Protein AF-A0A1Q6RID9-F1 (afdb_monomer)

Foldseek 3Di:
DLLVVLCVQQVDDCPPQDQQQAPCLVVQDPVCRVVVSVCCSLVLQVADDPSHNPNVDDQDPVNVVSSVLSSVCSSPVVHDDPDDDPPPQDLVSVLVVVLPVLPPFWADWEDAQQKIKTKGKHDPPDLAAAIWIKIWIQHNVSDTDIDTAPAWDADDHDDDDDPRRTHHFDWHDWYAPNNRQKIKTKGFFQAFDFDADPVRDTDDTDGGGFMKIWIAGPVPRDIDIDGDHDD

Sequence (231 aa):
MLARAYRLYSGEIHDDAEPLTYADKGEIADWAMTDVQLMTHLGIMNGVGEDKFAPKGSYSVEQCLVTLVRLYETTCKGKTPDQTNPFVMTEREQAIGKAWTAGLYYVASAEQGGTLAVAHGGAFAGSMGPQRAYILVLDKDLNAKEYRNIIKYEHNTFFGQDENAMGDAGIQKLWVSENGSKVYFQSTLENDVYPYNPDGTYGKLLFAKGVYTVTLDVATGKQTYTRADLT

Nearest PDB structures (foldseek):
  6cp9-assembly4_G  TM=3.296E-01  e=1.984E+00  Klebsiella pneumoniae 342
  5ezn-assembly2_B  TM=4.780E-01  e=8.206E+00  Plasmodium falciparum 3D7
  4zlt-assembly2_A  TM=1.950E-01  e=3.803E+00  Cricetid gammaherpesvirus 2
  1tu5-assembly1_B  TM=2.267E-01  e=4.541E+00  Bos taurus

Mean predicted aligned error: 11.39 Å

Structure (mmCIF, N/CA/C/O backbone):
data_AF-A0A1Q6RID9-F1
#
_entry.id   AF-A0A1Q6RID9-F1
#
loop_
_atom_site.group_PDB
_atom_site.id
_atom_site.type_symbol
_atom_site.label_atom_id
_atom_site.label_alt_id
_atom_site.label_comp_id
_atom_site.label_asym_id
_atom_site.label_entity_id
_atom_site.label_seq_id
_atom_site.pdbx_PDB_ins_code
_atom_site.Cartn_x
_atom_site.Cartn_y
_atom_site.Cartn_z
_atom_site.occupancy
_atom_site.B_iso_or_equiv
_atom_site.auth_seq_id
_atom_site.auth_comp_id
_atom_site.auth_asym_id
_atom_site.auth_atom_id
_atom_site.pdbx_PDB_model_num
ATOM 1 N N . MET A 1 1 ? -23.653 3.026 22.986 1.00 82.31 1 MET A N 1
ATOM 2 C CA . MET A 1 1 ? -24.108 1.969 22.046 1.00 82.31 1 MET A CA 1
ATOM 3 C C . MET A 1 1 ? -23.151 0.783 22.007 1.00 82.31 1 MET A C 1
ATOM 5 O O . MET A 1 1 ? -23.636 -0.324 22.198 1.00 82.31 1 MET A O 1
ATOM 9 N N . LEU A 1 2 ? -21.832 0.985 21.851 1.00 91.62 2 LEU A N 1
ATOM 10 C CA . LEU A 1 2 ? -20.852 -0.116 21.840 1.00 91.62 2 LEU A CA 1
ATOM 11 C C . LEU A 1 2 ? -20.953 -1.045 23.059 1.00 91.62 2 LEU A C 1
ATOM 13 O O . LEU A 1 2 ? -21.070 -2.249 22.885 1.00 91.62 2 LEU A O 1
ATOM 17 N N . ALA A 1 3 ? -21.012 -0.501 24.277 1.00 92.50 3 ALA A N 1
ATOM 18 C CA . ALA A 1 3 ? -21.114 -1.313 25.493 1.00 92.50 3 ALA A CA 1
ATOM 19 C C . ALA A 1 3 ? -22.377 -2.188 25.549 1.00 92.50 3 ALA A C 1
ATOM 21 O O . ALA A 1 3 ? -22.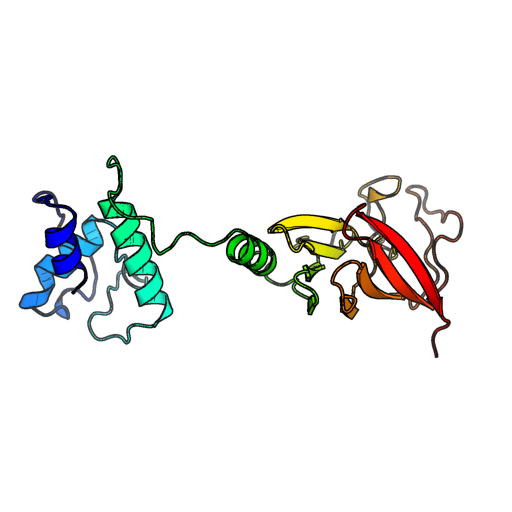344 -3.305 26.056 1.00 92.50 3 ALA A O 1
ATOM 22 N N . ARG A 1 4 ? -23.498 -1.713 24.993 1.00 91.19 4 ARG A N 1
ATOM 23 C CA . ARG A 1 4 ? -24.718 -2.526 24.875 1.00 91.19 4 ARG A CA 1
ATOM 24 C C . ARG A 1 4 ? -24.528 -3.658 23.869 1.00 91.19 4 ARG A C 1
ATOM 26 O O . ARG A 1 4 ? -24.900 -4.782 24.174 1.00 91.19 4 ARG A O 1
ATOM 33 N N . ALA A 1 5 ? -23.925 -3.371 22.715 1.00 91.00 5 ALA A N 1
ATOM 34 C CA . ALA A 1 5 ? -23.603 -4.393 21.722 1.00 91.00 5 ALA A CA 1
ATOM 35 C C . ALA A 1 5 ? -22.645 -5.446 22.300 1.00 91.00 5 ALA A C 1
ATOM 37 O O . ALA A 1 5 ? -22.930 -6.631 22.192 1.00 91.00 5 ALA A O 1
ATOM 38 N N . TYR A 1 6 ? -21.584 -5.024 22.997 1.00 91.62 6 TYR A N 1
ATOM 39 C CA . TYR A 1 6 ? -20.660 -5.935 23.673 1.00 91.62 6 TYR A CA 1
ATOM 40 C C . TYR A 1 6 ? -21.401 -6.902 24.597 1.00 91.62 6 TYR A C 1
ATOM 42 O O . TYR A 1 6 ? -21.290 -8.106 24.420 1.00 91.62 6 TYR A O 1
ATOM 50 N N . ARG A 1 7 ? -22.215 -6.384 25.526 1.00 90.31 7 ARG A N 1
ATOM 51 C CA . ARG A 1 7 ? -22.953 -7.217 26.490 1.00 90.31 7 ARG A CA 1
ATOM 52 C C . ARG A 1 7 ? -23.917 -8.197 25.817 1.00 90.31 7 ARG A C 1
ATOM 54 O O . ARG A 1 7 ? -24.079 -9.308 26.306 1.00 90.31 7 ARG A O 1
ATOM 61 N N . LEU A 1 8 ? -24.547 -7.796 24.711 1.00 87.88 8 LEU A N 1
ATOM 62 C CA . LEU A 1 8 ? -25.454 -8.663 23.953 1.00 87.88 8 LEU A CA 1
ATOM 63 C C . LEU A 1 8 ? -24.716 -9.789 23.219 1.00 87.88 8 LEU A C 1
ATOM 65 O O . LEU A 1 8 ? -25.234 -10.899 23.162 1.00 87.88 8 LEU A O 1
ATOM 69 N N . TYR A 1 9 ? -23.535 -9.510 22.662 1.00 83.69 9 TYR A N 1
ATOM 70 C CA . TYR A 1 9 ? -22.792 -10.470 21.842 1.00 83.69 9 TYR A CA 1
ATOM 71 C C . TYR A 1 9 ? -21.799 -11.330 22.634 1.00 83.69 9 TYR A C 1
ATOM 73 O O . TYR A 1 9 ? -21.633 -12.504 22.321 1.00 83.69 9 TYR A O 1
ATOM 81 N N . SER A 1 10 ? -21.118 -10.781 23.644 1.00 85.12 10 SER A N 1
ATOM 82 C CA . SER A 1 10 ? -20.089 -11.520 24.386 1.00 85.12 10 SER A CA 1
ATOM 83 C C . SER A 1 10 ? -20.681 -12.487 25.409 1.00 85.12 10 SER A C 1
ATOM 85 O O . SER A 1 10 ? -20.105 -13.557 25.621 1.00 85.12 10 SER A O 1
ATOM 87 N N . GLY A 1 11 ? -21.791 -12.097 26.051 1.00 78.50 11 GLY A N 1
ATOM 88 C CA . GLY A 1 11 ? -22.349 -12.772 27.226 1.00 78.50 11 GLY A CA 1
ATOM 89 C C . GLY A 1 11 ? -21.456 -12.707 28.474 1.00 78.50 11 GLY A C 1
ATOM 90 O O . GLY A 1 11 ? -21.747 -13.376 29.461 1.00 78.50 11 GLY A O 1
ATOM 91 N N . GLU A 1 12 ? -20.368 -11.933 28.434 1.00 85.56 12 GLU A N 1
ATOM 92 C CA . GLU A 1 12 ? -19.377 -11.837 29.508 1.00 85.56 12 GLU A CA 1
ATOM 93 C C . GLU A 1 12 ? -19.689 -10.686 30.464 1.00 85.56 12 GLU A C 1
ATOM 95 O O . GLU A 1 12 ? -20.071 -9.587 30.049 1.00 85.56 12 GLU A O 1
ATOM 100 N N . ILE A 1 13 ? -19.478 -10.946 31.752 1.00 84.56 13 ILE A N 1
ATOM 101 C CA . ILE A 1 13 ? -19.595 -9.967 32.831 1.00 84.56 13 ILE A CA 1
ATOM 102 C C . ILE A 1 13 ? -18.177 -9.582 33.259 1.00 84.56 13 ILE A C 1
ATOM 104 O O . ILE A 1 13 ? -17.354 -10.460 33.505 1.00 84.56 13 ILE A O 1
ATOM 108 N N . HIS A 1 14 ? -17.912 -8.277 33.323 1.00 86.69 14 HIS A N 1
ATOM 109 C CA . HIS A 1 14 ? -16.622 -7.690 33.699 1.00 86.69 14 HIS A CA 1
ATOM 110 C C . HIS A 1 14 ? -16.814 -6.874 34.975 1.00 86.69 14 HIS A C 1
ATOM 112 O O . HIS A 1 14 ? -17.217 -5.710 34.915 1.00 86.69 14 HIS A O 1
ATOM 118 N N . ASP A 1 15 ? -16.571 -7.512 36.117 1.00 86.69 15 ASP A N 1
ATOM 119 C CA . ASP A 1 15 ? -16.649 -6.891 37.449 1.00 86.69 15 ASP A CA 1
ATOM 120 C C . ASP A 1 15 ? -15.273 -6.384 37.934 1.00 86.69 15 ASP A C 1
ATOM 122 O O . ASP A 1 15 ? -15.147 -5.821 39.019 1.00 86.69 15 ASP A O 1
ATOM 126 N N . ASP A 1 16 ? -14.239 -6.569 37.115 1.00 91.50 16 ASP A N 1
ATOM 127 C CA . ASP A 1 16 ? -12.835 -6.205 37.322 1.00 91.50 16 ASP A CA 1
ATOM 128 C C . ASP A 1 16 ? -12.442 -4.887 36.626 1.00 91.50 16 ASP A C 1
ATOM 130 O O . ASP A 1 16 ? -11.263 -4.547 36.510 1.00 91.50 16 ASP A O 1
ATOM 134 N N . ALA A 1 17 ? -13.426 -4.113 36.162 1.00 89.00 17 ALA A N 1
ATOM 135 C CA . ALA A 1 17 ? -13.179 -2.834 35.516 1.00 89.00 17 ALA A CA 1
ATOM 136 C C . ALA A 1 17 ? -12.672 -1.777 36.516 1.00 89.00 17 ALA A C 1
ATOM 138 O O . ALA A 1 17 ? -13.420 -1.270 37.355 1.00 89.00 17 ALA A O 1
ATOM 139 N N . GLU A 1 18 ? -11.402 -1.392 36.383 1.00 90.62 18 GLU A N 1
ATOM 140 C CA . GLU A 1 18 ? -10.775 -0.338 37.189 1.00 90.62 18 GLU A CA 1
ATOM 141 C C . GLU A 1 18 ? -11.446 1.039 36.997 1.00 90.62 18 GLU A C 1
ATOM 143 O O . GLU A 1 18 ? -12.004 1.322 35.927 1.00 90.62 18 GLU A O 1
ATOM 148 N N . PRO A 1 19 ? -11.416 1.935 38.003 1.00 91.75 19 PRO A N 1
ATOM 149 C CA . PRO A 1 19 ? -11.947 3.289 37.873 1.00 91.75 19 PRO A CA 1
ATOM 150 C C . PRO A 1 19 ? -11.262 4.102 36.767 1.00 91.75 19 PRO A C 1
ATOM 152 O O . PRO A 1 19 ? -10.047 4.042 36.584 1.00 91.75 19 PRO A O 1
ATOM 155 N N . LEU A 1 20 ? -12.032 4.954 36.083 1.00 93.94 20 LEU A N 1
ATOM 156 C CA . LEU A 1 20 ? -11.494 5.840 35.048 1.00 93.94 20 LEU A CA 1
ATOM 157 C C . LEU A 1 20 ? -10.472 6.841 35.618 1.00 93.94 20 LEU A C 1
ATOM 159 O O . LEU A 1 20 ? -10.743 7.575 36.582 1.00 93.94 20 LEU A O 1
ATOM 163 N N . THR A 1 21 ? -9.319 6.917 34.955 1.00 94.81 21 THR A N 1
ATOM 164 C CA . THR A 1 21 ? -8.196 7.806 35.294 1.00 94.81 21 THR A CA 1
ATOM 165 C C . THR A 1 21 ? -8.139 9.076 34.443 1.00 94.81 21 THR A C 1
ATOM 167 O O . THR A 1 21 ? -7.285 9.921 34.688 1.00 94.81 21 THR A O 1
ATOM 170 N N . TYR A 1 22 ? -9.063 9.252 33.490 1.00 96.56 22 TYR A N 1
ATOM 171 C CA . TYR A 1 22 ? -9.099 10.430 32.624 1.00 96.56 22 TYR A CA 1
ATOM 172 C C . TYR A 1 22 ? -9.303 11.736 33.408 1.00 96.56 22 TYR A C 1
ATOM 174 O O . TYR A 1 22 ? -10.154 11.816 34.302 1.00 96.56 22 TYR A O 1
ATOM 182 N N . ALA A 1 23 ? -8.561 12.778 33.034 1.00 96.75 23 ALA A N 1
ATOM 183 C CA . ALA A 1 23 ? -8.625 14.113 33.624 1.00 96.75 23 ALA A CA 1
ATOM 184 C C . ALA A 1 23 ? -9.998 14.778 33.422 1.00 96.75 23 ALA A C 1
ATOM 186 O O . ALA A 1 23 ? -10.467 15.515 34.287 1.00 96.75 23 ALA A O 1
ATOM 187 N N . ASP A 1 24 ? -10.672 14.477 32.311 1.00 96.94 24 ASP A N 1
ATOM 188 C CA . ASP A 1 24 ? -11.990 15.000 31.937 1.00 96.94 24 ASP A CA 1
ATOM 189 C C . ASP A 1 24 ? -13.148 14.042 32.272 1.00 96.94 24 ASP A C 1
ATOM 191 O O . ASP A 1 24 ? -14.273 14.232 31.808 1.00 96.94 24 ASP A O 1
ATOM 195 N N . LYS A 1 25 ? -12.925 13.030 33.125 1.00 95.31 25 LYS A N 1
ATOM 196 C CA . LYS A 1 25 ? -13.972 12.062 33.504 1.00 95.31 25 LYS A CA 1
ATOM 197 C C . LYS A 1 25 ? -15.222 12.702 34.113 1.00 95.31 25 LYS A C 1
ATOM 199 O O . LYS A 1 25 ? -16.307 12.151 33.982 1.00 95.31 25 LYS A O 1
ATOM 204 N N . GLY A 1 26 ? -15.078 13.863 34.759 1.00 96.31 26 GLY A N 1
ATOM 205 C CA . GLY A 1 26 ? -16.201 14.627 35.315 1.00 96.31 26 GLY A CA 1
ATOM 206 C C . GLY A 1 26 ? -17.148 15.192 34.251 1.00 96.31 26 GLY A C 1
ATOM 207 O O . GLY A 1 26 ? -18.244 15.633 34.579 1.00 96.31 26 GLY A O 1
ATOM 208 N N . GLU A 1 27 ? -16.748 15.175 32.979 1.00 97.25 27 GLU A N 1
ATOM 209 C CA . GLU A 1 27 ? -17.599 15.560 31.856 1.00 97.25 27 GLU A CA 1
ATOM 210 C C . GLU A 1 27 ? -18.407 14.395 31.270 1.00 97.25 27 GLU A C 1
ATOM 212 O O . GLU A 1 27 ? -19.283 14.621 30.430 1.00 97.25 27 GLU A O 1
ATOM 217 N N . ILE A 1 28 ? -18.122 13.158 31.690 1.00 96.75 28 ILE A N 1
ATOM 218 C CA . ILE A 1 28 ? -18.878 11.971 31.292 1.00 96.75 28 ILE A CA 1
ATOM 219 C C . ILE A 1 28 ? -20.213 11.998 32.036 1.00 96.75 28 ILE A C 1
ATOM 221 O O . ILE A 1 28 ? -20.251 12.090 33.259 1.00 96.75 28 ILE A O 1
ATOM 225 N N . ALA A 1 29 ? -21.318 11.902 31.300 1.00 96.19 29 ALA A N 1
ATOM 226 C CA . ALA A 1 29 ? -22.639 11.851 31.912 1.00 96.19 29 ALA A CA 1
ATOM 227 C C . ALA A 1 29 ? -22.811 10.585 32.770 1.00 96.19 29 ALA A C 1
ATOM 229 O O . ALA A 1 29 ? -22.368 9.507 32.371 1.00 96.19 29 ALA A O 1
ATOM 230 N N . ASP A 1 30 ? -23.529 10.691 33.892 1.00 95.75 30 ASP A N 1
ATOM 231 C CA . ASP A 1 30 ? -23.715 9.589 34.853 1.00 95.75 30 ASP A CA 1
ATOM 232 C C . ASP A 1 30 ? -24.210 8.291 34.195 1.00 95.75 30 ASP A C 1
ATOM 234 O O . ASP A 1 30 ? -23.717 7.204 34.485 1.00 95.75 30 ASP A O 1
ATOM 238 N N . TRP A 1 31 ? -25.138 8.403 33.236 1.00 95.06 31 TRP A N 1
ATOM 239 C CA . TRP A 1 31 ? -25.690 7.258 32.502 1.00 95.06 31 TRP A CA 1
ATOM 240 C C . TRP A 1 31 ? -24.671 6.552 31.594 1.00 95.06 31 TRP A C 1
ATOM 242 O O . TRP A 1 31 ? -24.893 5.405 31.206 1.00 95.06 31 TRP A O 1
ATOM 252 N N . ALA A 1 32 ? -23.585 7.231 31.218 1.00 94.88 32 ALA A N 1
ATOM 253 C CA . ALA A 1 32 ? -22.541 6.719 30.338 1.00 94.88 32 ALA A CA 1
ATOM 254 C C . ALA A 1 32 ? -21.318 6.205 31.108 1.00 94.88 32 ALA A C 1
ATOM 256 O O . ALA A 1 32 ? -20.522 5.474 30.528 1.00 94.88 32 ALA A O 1
ATOM 257 N N . MET A 1 33 ? -21.161 6.558 32.388 1.00 94.25 33 MET A N 1
ATOM 258 C CA . MET A 1 33 ? -19.949 6.295 33.173 1.00 94.25 33 MET A CA 1
ATOM 259 C C . MET A 1 33 ? -19.536 4.817 33.145 1.00 94.25 33 MET A C 1
ATOM 261 O O . MET A 1 33 ? -18.419 4.493 32.749 1.00 94.25 33 MET A O 1
ATOM 265 N N . THR A 1 34 ? -20.459 3.912 33.479 1.00 93.69 34 THR A N 1
ATOM 266 C CA . THR A 1 34 ? -20.207 2.461 33.477 1.00 93.69 34 THR A CA 1
ATOM 267 C C . THR A 1 34 ? -19.920 1.920 32.075 1.00 93.69 34 THR A C 1
ATOM 269 O O . THR A 1 34 ? -19.117 1.005 31.908 1.00 93.69 34 THR A O 1
ATOM 272 N N . ASP A 1 35 ? -20.560 2.480 31.047 1.00 95.19 35 ASP A N 1
ATOM 273 C CA . ASP A 1 35 ? -20.323 2.082 29.658 1.00 95.19 35 ASP A CA 1
ATOM 274 C C . ASP A 1 35 ? -18.931 2.520 29.187 1.00 95.19 35 ASP A C 1
ATOM 276 O O . ASP A 1 35 ? -18.237 1.732 28.547 1.00 95.19 35 ASP A O 1
ATOM 280 N N . VAL A 1 36 ? -18.502 3.740 29.524 1.00 95.44 36 VAL A N 1
ATOM 281 C CA . VAL A 1 36 ? -17.154 4.238 29.213 1.00 95.44 36 VAL A CA 1
ATOM 282 C C . VAL A 1 36 ? -16.105 3.418 29.955 1.00 95.44 36 VAL A C 1
ATOM 284 O O . VAL A 1 36 ? -15.155 2.954 29.333 1.00 95.44 36 VAL A O 1
ATOM 287 N N . GLN A 1 37 ? -16.319 3.159 31.245 1.00 95.38 37 GLN A N 1
ATOM 288 C CA . GLN A 1 37 ? -15.430 2.335 32.058 1.00 95.38 37 GLN A CA 1
ATOM 289 C C . GLN A 1 37 ? -15.222 0.943 31.451 1.00 95.38 37 GLN A C 1
ATOM 291 O O . GLN A 1 37 ? -14.083 0.517 31.275 1.00 95.38 37 GLN A O 1
ATOM 296 N N . LEU A 1 38 ? -16.306 0.275 31.045 1.00 95.31 38 LEU A N 1
ATOM 297 C CA . LEU A 1 38 ? -16.227 -1.027 30.387 1.00 95.31 38 LEU A CA 1
ATOM 298 C C . LEU A 1 38 ? -15.461 -0.954 29.055 1.00 95.31 38 LEU A C 1
ATOM 300 O O . LEU A 1 38 ? -14.597 -1.785 28.795 1.00 95.31 38 LEU A O 1
ATOM 304 N N . MET A 1 39 ? -15.757 0.031 28.198 1.00 95.94 39 MET A N 1
ATOM 305 C CA . MET A 1 39 ? -15.080 0.159 26.896 1.00 95.94 39 MET A CA 1
ATOM 306 C C . MET A 1 39 ? -13.592 0.491 27.025 1.00 95.94 39 MET A C 1
ATOM 308 O O . MET A 1 39 ? -12.811 0.063 26.172 1.00 95.94 39 MET A O 1
ATOM 312 N N . THR A 1 40 ? -13.198 1.215 28.073 1.00 95.25 40 THR A N 1
ATOM 313 C CA . THR A 1 40 ? -11.794 1.486 28.400 1.00 95.25 40 THR A CA 1
ATOM 314 C C . THR A 1 40 ? -11.102 0.255 28.971 1.00 95.25 40 THR A C 1
ATOM 316 O O . THR A 1 40 ? -10.022 -0.091 28.501 1.00 95.25 40 THR A O 1
ATOM 319 N N . HIS A 1 41 ? -11.734 -0.455 29.909 1.00 94.12 41 HIS A N 1
ATOM 320 C CA . HIS A 1 41 ? -11.199 -1.696 30.475 1.00 94.12 41 HIS A CA 1
ATOM 321 C C . HIS A 1 41 ? -10.926 -2.753 29.390 1.00 94.12 41 HIS A C 1
ATOM 323 O O . HIS A 1 41 ? -9.861 -3.363 29.360 1.00 94.12 41 HIS A O 1
ATOM 329 N N . LEU A 1 42 ? -11.844 -2.897 28.429 1.00 93.56 42 LEU A N 1
ATOM 330 C CA . LEU A 1 42 ? -11.702 -3.818 27.296 1.00 93.56 42 LEU A CA 1
ATOM 331 C C . LEU A 1 42 ? -10.708 -3.344 26.216 1.00 93.56 42 LEU A C 1
ATOM 333 O O . LEU A 1 42 ? -10.503 -4.048 25.227 1.00 93.56 42 LEU A O 1
ATOM 337 N N . GLY A 1 43 ? -10.140 -2.140 26.342 1.00 93.75 43 GLY A N 1
ATOM 338 C CA . GLY A 1 43 ? -9.233 -1.549 25.351 1.00 93.75 43 GLY A CA 1
ATOM 339 C C . GLY A 1 43 ? -9.897 -1.145 24.026 1.00 93.75 43 GLY A C 1
ATOM 340 O O . GLY A 1 43 ? -9.210 -0.837 23.047 1.00 93.75 43 GLY A O 1
ATOM 341 N N . ILE A 1 44 ? -11.234 -1.146 23.966 1.00 95.31 44 ILE A N 1
ATOM 342 C CA . ILE A 1 44 ? -12.006 -0.790 22.767 1.00 95.31 44 ILE A CA 1
ATOM 343 C C . ILE A 1 44 ? -11.915 0.725 22.534 1.00 95.31 44 ILE A C 1
ATOM 345 O O . ILE A 1 44 ? -11.639 1.163 21.413 1.00 95.31 44 ILE A O 1
ATOM 349 N N . MET A 1 45 ? -12.072 1.527 23.596 1.00 95.06 45 MET A N 1
ATOM 350 C CA . MET A 1 45 ? -11.941 2.989 23.574 1.00 95.06 45 MET A CA 1
ATOM 351 C C . MET A 1 45 ? -10.857 3.461 24.551 1.00 95.06 45 MET A C 1
ATOM 353 O O . MET A 1 45 ? -11.040 3.389 25.761 1.00 95.06 45 MET A O 1
ATOM 357 N N . ASN A 1 46 ? -9.761 4.016 24.023 1.00 90.38 46 ASN A N 1
ATOM 358 C CA . ASN A 1 46 ? -8.568 4.377 24.809 1.00 90.38 46 ASN A CA 1
ATOM 359 C C . ASN A 1 46 ? -8.401 5.893 25.036 1.00 90.38 46 ASN A C 1
ATOM 361 O O . ASN A 1 46 ? -7.328 6.342 25.428 1.00 90.38 46 ASN A O 1
ATOM 365 N N . GLY A 1 47 ? -9.450 6.685 24.805 1.00 90.50 47 GLY A N 1
ATOM 366 C CA . GLY A 1 47 ? -9.387 8.148 24.859 1.00 90.50 47 GLY A CA 1
ATOM 367 C C . GLY A 1 47 ? -8.683 8.770 23.649 1.00 90.50 47 GLY A C 1
ATOM 368 O O . GLY A 1 47 ? -8.427 8.098 22.647 1.00 90.50 47 GLY A O 1
ATOM 369 N N . VAL A 1 48 ? -8.406 10.072 23.735 1.00 91.69 48 VAL A N 1
ATOM 370 C CA . VAL A 1 48 ? -7.850 10.891 22.638 1.00 91.69 48 VAL A CA 1
ATOM 371 C C . VAL A 1 48 ? -6.407 11.356 22.885 1.00 91.69 48 VAL A C 1
ATOM 373 O O . VAL A 1 48 ? -5.862 12.106 22.080 1.00 91.69 48 VAL A O 1
ATOM 376 N N . GLY A 1 49 ? -5.778 10.897 23.971 1.00 91.19 49 GLY A N 1
ATOM 377 C CA . GLY A 1 49 ? -4.452 11.341 24.419 1.00 91.19 49 GLY A CA 1
ATOM 378 C C . GLY A 1 49 ? -4.522 12.403 25.521 1.00 91.19 49 GLY A C 1
ATOM 379 O O . GLY A 1 49 ? -5.608 12.835 25.900 1.00 91.19 49 GLY A O 1
ATOM 380 N N . GLU A 1 50 ? -3.359 12.792 26.059 1.00 91.69 50 GLU A N 1
ATOM 381 C CA . GLU A 1 50 ? -3.230 13.776 27.158 1.00 91.69 50 GLU A CA 1
ATOM 382 C C . GLU A 1 50 ? -4.137 13.485 28.368 1.00 91.69 50 GLU A C 1
ATOM 384 O O . GLU A 1 50 ? -4.735 14.394 28.944 1.00 91.69 50 GLU A O 1
ATOM 389 N N . ASP A 1 51 ? -4.291 12.205 28.712 1.00 94.00 51 ASP A N 1
ATOM 390 C CA . ASP A 1 51 ? -5.177 11.727 29.777 1.00 94.00 51 ASP A CA 1
ATOM 391 C C . ASP A 1 51 ? -6.653 12.141 29.611 1.00 94.00 51 ASP A C 1
ATOM 393 O O . ASP A 1 51 ? -7.386 12.234 30.594 1.00 94.00 51 ASP A O 1
ATOM 397 N N . LYS A 1 52 ? -7.132 12.365 28.379 1.00 95.94 52 LYS A N 1
ATOM 398 C CA . LYS A 1 52 ? -8.525 12.756 28.090 1.00 95.94 52 LYS A CA 1
ATOM 399 C C . LYS A 1 52 ? -9.312 11.672 27.365 1.00 95.94 52 LYS A C 1
ATOM 401 O O . LYS A 1 52 ? -8.811 11.011 26.450 1.00 95.94 52 LYS A O 1
ATOM 406 N N . PHE A 1 53 ? -10.591 11.564 27.712 1.00 96.00 53 PHE A N 1
ATOM 407 C CA . PHE A 1 53 ? -11.577 10.776 26.977 1.00 96.00 53 PHE A CA 1
ATOM 408 C C . PHE A 1 53 ? -12.301 11.590 25.891 1.00 96.00 53 PHE A C 1
ATOM 410 O O . PHE A 1 53 ? -12.657 11.042 24.853 1.00 96.00 53 PHE A O 1
ATOM 417 N N . ALA A 1 54 ? -12.485 12.893 26.114 1.00 95.88 54 ALA A N 1
ATOM 418 C CA . ALA A 1 54 ? -13.246 13.842 25.303 1.00 95.88 54 ALA A CA 1
ATOM 419 C C . ALA A 1 54 ? -14.732 13.460 25.094 1.00 95.88 54 ALA A C 1
ATOM 421 O O . ALA A 1 54 ? -15.189 13.356 23.954 1.00 95.88 54 ALA A O 1
ATOM 422 N N . PRO A 1 55 ? -15.542 13.309 26.164 1.00 95.12 55 PRO A N 1
ATOM 423 C CA . PRO A 1 55 ? -16.922 12.809 26.068 1.00 95.12 55 PRO A CA 1
ATOM 424 C C . PRO A 1 55 ? -17.877 13.699 25.259 1.00 95.12 55 PRO A C 1
ATOM 426 O O . PRO A 1 55 ? -18.885 13.213 24.750 1.00 95.12 55 PRO A O 1
ATOM 429 N N . LYS A 1 56 ? -17.580 14.999 25.149 1.00 95.19 56 LYS A N 1
ATOM 430 C CA . LYS A 1 56 ? -18.353 15.978 24.361 1.00 95.19 56 LYS A CA 1
ATOM 431 C C . LYS A 1 56 ? -17.713 16.295 23.006 1.00 95.19 56 LYS A C 1
ATOM 433 O O . LYS A 1 56 ? -18.201 17.169 22.293 1.00 95.19 56 LYS A O 1
ATOM 438 N N . GLY A 1 57 ? -16.599 15.639 22.683 1.00 92.81 57 GLY A N 1
ATOM 439 C CA . GLY A 1 57 ? -15.916 15.797 21.408 1.00 92.81 57 GLY A CA 1
ATOM 440 C C . GLY A 1 57 ? -16.735 15.233 20.250 1.00 92.81 57 GLY A C 1
ATOM 441 O O . GLY A 1 57 ? -17.656 14.434 20.436 1.00 92.81 57 GLY A O 1
ATOM 442 N N . SER A 1 58 ? -16.390 15.645 19.032 1.00 93.50 58 SER A N 1
ATOM 443 C CA . SER A 1 58 ? -16.882 14.962 17.842 1.00 93.50 58 SER A CA 1
ATOM 444 C C . SER A 1 58 ? -16.278 13.564 17.758 1.00 93.50 58 SER A C 1
ATOM 446 O O . SER A 1 58 ? -15.156 13.317 18.198 1.00 93.50 58 SER A O 1
ATOM 448 N N . TYR A 1 59 ? -17.039 12.651 17.166 1.00 92.00 59 TYR A N 1
ATOM 449 C CA . TYR A 1 59 ? -16.611 11.283 16.950 1.00 92.00 59 TYR A CA 1
ATOM 450 C C . TYR A 1 59 ? -16.531 11.026 15.451 1.00 92.00 59 TYR A C 1
ATOM 452 O O . TYR A 1 59 ? -17.544 11.121 14.753 1.00 92.00 59 TYR A O 1
ATOM 460 N N . SER A 1 60 ? -15.321 10.793 14.942 1.00 93.88 60 SER A N 1
ATOM 461 C CA . SER A 1 60 ? -15.106 10.675 13.498 1.00 93.88 60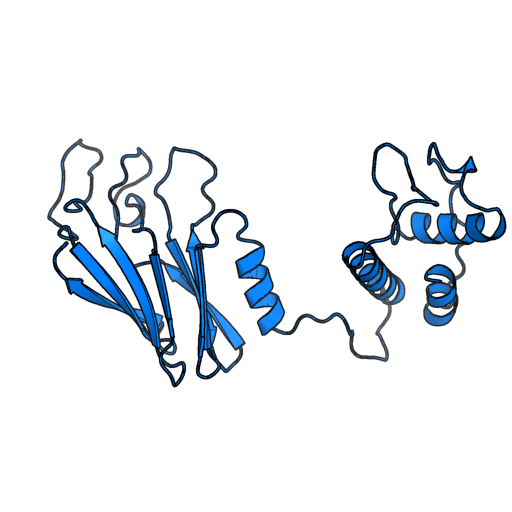 SER A CA 1
ATOM 462 C C . SER A 1 60 ? -15.573 9.318 12.960 1.00 93.88 60 SER A C 1
ATOM 464 O O . SER A 1 60 ? -15.759 8.353 13.708 1.00 93.88 60 SER A O 1
ATOM 466 N N . VAL A 1 61 ? -15.751 9.227 11.639 1.00 92.69 61 VAL A N 1
ATOM 467 C CA . VAL A 1 61 ? -16.104 7.962 10.974 1.00 92.69 61 VAL A CA 1
ATOM 468 C C . VAL A 1 61 ? -14.992 6.929 11.169 1.00 92.69 61 VAL A C 1
ATOM 470 O O . VAL A 1 61 ? -15.272 5.772 11.469 1.00 92.69 61 VAL A O 1
ATOM 473 N N . GLU A 1 62 ? -13.732 7.347 11.082 1.00 90.88 62 GLU A N 1
ATOM 474 C CA . GLU A 1 62 ? -12.558 6.497 11.290 1.00 90.88 62 GLU A CA 1
ATOM 475 C C . GLU A 1 62 ? -12.506 5.967 12.723 1.00 90.88 62 GLU A C 1
ATOM 477 O O . GLU A 1 62 ? -12.287 4.775 12.933 1.00 90.88 62 GLU A O 1
ATOM 482 N N . GLN A 1 63 ? -12.768 6.822 13.719 1.00 91.00 63 GLN A N 1
ATOM 483 C CA . GLN A 1 63 ? -12.852 6.387 15.113 1.00 91.00 63 GLN A CA 1
ATOM 484 C C . GLN A 1 63 ? -13.974 5.359 15.309 1.00 91.00 63 GLN A C 1
ATOM 486 O O . GLN A 1 63 ? -13.766 4.346 15.981 1.00 91.00 63 GLN A O 1
ATOM 491 N N . CYS A 1 64 ? -15.135 5.576 14.685 1.00 91.69 64 CYS A N 1
ATOM 492 C CA . CYS A 1 64 ? -16.247 4.629 14.707 1.00 91.69 64 CYS A CA 1
ATOM 493 C C . CYS A 1 64 ? -15.857 3.267 14.123 1.00 91.69 64 CYS A C 1
ATOM 495 O O . CYS A 1 64 ? -16.049 2.243 14.776 1.00 91.69 64 CYS A O 1
ATOM 497 N N . LEU A 1 65 ? -15.237 3.247 12.942 1.00 90.81 65 LEU A N 1
ATOM 498 C CA . LEU A 1 65 ? -14.786 2.010 12.303 1.00 90.81 65 LEU A CA 1
ATOM 499 C C . LEU A 1 65 ? -13.760 1.268 13.168 1.00 90.81 65 LEU A C 1
ATOM 501 O O . LEU A 1 65 ? -13.912 0.073 13.413 1.00 90.81 65 LEU A O 1
ATOM 505 N N . VAL A 1 66 ? -12.759 1.977 13.696 1.00 91.19 66 VAL A N 1
ATOM 506 C CA . VAL A 1 66 ? -11.712 1.379 14.537 1.00 91.19 66 VAL A CA 1
ATOM 507 C C . VAL A 1 66 ? -12.293 0.745 15.801 1.00 91.19 66 VAL A C 1
ATOM 509 O O . VAL A 1 66 ? -11.889 -0.354 16.180 1.00 91.19 66 VAL A O 1
ATOM 512 N N . THR A 1 67 ? -13.242 1.402 16.468 1.00 94.25 67 THR A N 1
ATOM 513 C CA . THR A 1 67 ? -13.834 0.834 17.688 1.00 94.25 67 THR A CA 1
ATOM 514 C C . THR A 1 67 ? -14.780 -0.328 17.406 1.00 94.25 67 THR A C 1
ATOM 516 O O . THR A 1 67 ? -14.848 -1.239 18.226 1.00 94.25 67 THR A O 1
ATOM 519 N N . LEU A 1 68 ? -15.456 -0.359 16.252 1.00 92.88 68 LEU A N 1
ATOM 520 C CA . LEU A 1 68 ? -16.255 -1.513 15.826 1.00 92.88 68 LEU A CA 1
ATOM 521 C C . LEU A 1 68 ? -15.384 -2.740 15.521 1.00 92.88 68 LEU A C 1
ATOM 523 O O . LEU A 1 68 ? -15.735 -3.842 15.943 1.00 92.88 68 LEU A O 1
ATOM 527 N N . VAL A 1 69 ? -14.236 -2.550 14.862 1.00 91.44 69 VAL A N 1
ATOM 528 C CA . VAL A 1 69 ? -13.257 -3.626 14.622 1.00 91.44 69 VAL A CA 1
ATOM 529 C C . VAL A 1 69 ? -12.757 -4.191 15.951 1.00 91.44 69 VAL A C 1
ATOM 531 O O . VAL A 1 69 ? -12.866 -5.392 16.187 1.00 91.44 69 VAL A O 1
ATOM 534 N N . ARG A 1 70 ? -12.300 -3.323 16.866 1.00 93.38 70 ARG A N 1
ATOM 535 C CA . ARG A 1 70 ? -11.836 -3.744 18.200 1.00 93.38 70 ARG A CA 1
ATOM 536 C C . ARG A 1 70 ? -12.927 -4.451 18.992 1.00 93.38 70 ARG A C 1
ATOM 538 O O . ARG A 1 70 ? -12.657 -5.456 19.635 1.00 93.38 70 ARG A O 1
ATOM 545 N N . LEU A 1 71 ? -14.160 -3.943 18.945 1.00 93.12 71 LEU A N 1
ATOM 546 C CA . LEU A 1 71 ? -15.304 -4.579 19.591 1.00 93.12 71 LEU A CA 1
ATOM 547 C C . LEU A 1 71 ? -15.476 -6.018 19.088 1.00 93.12 71 LEU A C 1
ATOM 549 O O . LEU A 1 71 ? -15.561 -6.933 19.904 1.00 93.12 71 LEU A O 1
ATOM 553 N N . TYR A 1 72 ? -15.481 -6.219 17.769 1.00 90.56 72 TYR A N 1
ATOM 554 C CA . TYR A 1 72 ? -15.596 -7.545 17.165 1.00 90.56 72 TYR A CA 1
ATOM 555 C C . TYR A 1 72 ? -14.443 -8.468 17.584 1.00 90.56 72 TYR A C 1
ATOM 557 O O . TYR A 1 72 ? -14.689 -9.555 18.111 1.00 90.56 72 TYR A O 1
ATOM 565 N N . GLU A 1 73 ? -13.195 -8.021 17.437 1.00 88.88 73 GLU A N 1
ATOM 566 C CA . GLU A 1 73 ? -12.004 -8.794 17.810 1.00 88.88 73 GLU A CA 1
ATOM 567 C C . GLU A 1 73 ? -12.020 -9.199 19.289 1.00 88.88 73 GLU A C 1
ATOM 569 O O . GLU A 1 73 ? -11.794 -10.367 19.614 1.00 88.88 73 GLU A O 1
ATOM 574 N N . THR A 1 74 ? -12.365 -8.267 20.182 1.00 90.62 74 THR A N 1
ATOM 575 C CA . THR A 1 74 ? -12.483 -8.531 21.620 1.00 90.62 74 THR A CA 1
ATOM 576 C C . THR A 1 74 ? -13.576 -9.559 21.911 1.00 90.62 74 THR A C 1
ATOM 578 O O . THR A 1 74 ? -13.343 -10.468 22.703 1.00 90.62 74 THR A O 1
ATOM 581 N N . THR A 1 75 ? -14.742 -9.484 21.255 1.00 88.12 75 THR A N 1
ATOM 582 C CA . THR A 1 75 ? -15.818 -10.480 21.453 1.00 88.12 75 THR A CA 1
ATOM 583 C C . THR A 1 75 ? -15.464 -11.876 20.937 1.00 88.12 75 THR A C 1
ATOM 585 O O . THR A 1 75 ? -15.963 -12.864 21.475 1.00 88.12 75 THR A O 1
ATOM 588 N N . CYS A 1 76 ? -14.592 -11.969 19.930 1.00 85.88 76 CYS A N 1
ATOM 589 C CA . CYS A 1 76 ? -14.179 -13.230 19.313 1.00 85.88 76 CYS A CA 1
ATOM 590 C C . CYS A 1 76 ? -12.970 -13.881 20.001 1.00 85.88 76 CYS A C 1
ATOM 592 O O . CYS A 1 76 ? -12.628 -15.025 19.698 1.00 85.8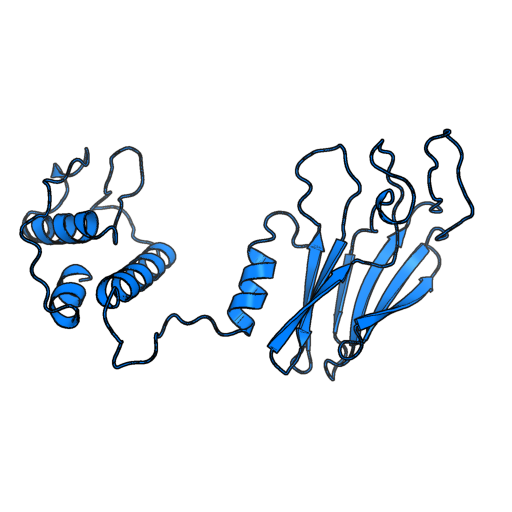8 76 CYS A O 1
ATOM 594 N N . LYS A 1 77 ? -12.290 -13.178 20.912 1.00 84.69 77 LYS A N 1
ATOM 595 C CA . LYS A 1 77 ? -11.062 -13.660 21.550 1.00 84.69 77 LYS A CA 1
ATOM 596 C C . LYS A 1 77 ? -11.307 -14.978 22.296 1.00 84.69 77 LYS A C 1
ATOM 598 O O . LYS A 1 77 ? -12.092 -15.040 23.233 1.00 84.69 77 LYS A O 1
ATOM 603 N N . GLY A 1 78 ? -10.615 -16.042 21.879 1.00 80.88 78 GLY A N 1
ATOM 604 C CA . GLY A 1 78 ? -10.746 -17.378 22.477 1.00 80.88 78 GLY A CA 1
ATOM 605 C C . GLY A 1 78 ? -12.041 -18.123 22.123 1.00 80.88 78 GLY A C 1
ATOM 606 O O . GLY A 1 78 ? -12.290 -19.191 22.677 1.00 80.88 78 GLY A O 1
ATOM 607 N N . LYS A 1 79 ? -12.852 -17.591 21.199 1.00 83.19 79 LYS A N 1
ATOM 608 C CA . LYS A 1 79 ? -14.100 -18.195 20.715 1.00 83.19 79 LYS A CA 1
ATOM 609 C C . LYS A 1 79 ? -13.984 -18.503 19.221 1.00 83.19 79 LYS A C 1
ATOM 611 O O . LYS A 1 79 ? -13.176 -17.908 18.516 1.00 83.19 79 LYS A O 1
ATOM 616 N N . THR A 1 80 ? -14.797 -19.438 18.734 1.00 79.75 80 THR A N 1
ATOM 617 C CA . THR A 1 80 ? -14.991 -19.639 17.288 1.00 79.75 80 THR A CA 1
ATOM 618 C C . THR A 1 80 ? -16.232 -18.846 16.879 1.00 79.75 80 THR A C 1
ATOM 620 O O . THR A 1 80 ? -17.312 -19.195 17.356 1.00 79.75 80 THR A O 1
ATOM 623 N N . PRO A 1 81 ? -16.107 -17.776 16.072 1.00 78.25 81 PRO A N 1
ATOM 624 C CA . PRO A 1 81 ? -17.261 -17.001 15.625 1.00 78.25 81 PRO A CA 1
ATOM 625 C C . PRO A 1 81 ? -18.219 -17.870 14.802 1.00 78.25 81 PRO A C 1
ATOM 627 O O . PRO A 1 81 ? -1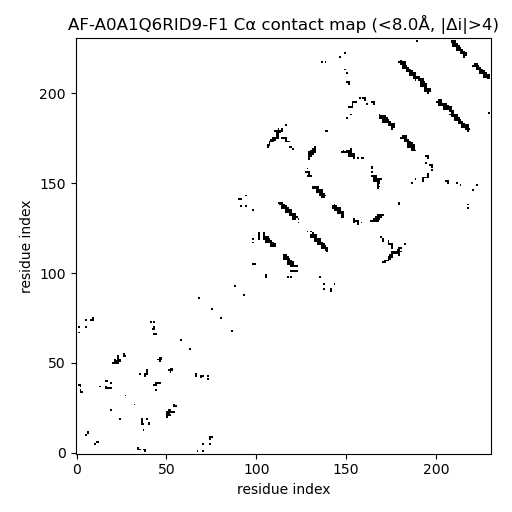7.783 -18.674 13.979 1.00 78.25 81 PRO A O 1
ATOM 630 N N . ASP A 1 82 ? -19.519 -17.703 15.022 1.00 78.62 82 ASP A N 1
ATOM 631 C CA . ASP A 1 82 ? -20.594 -18.359 14.267 1.00 78.62 82 ASP A CA 1
ATOM 632 C C . ASP A 1 82 ? -20.883 -17.663 12.925 1.00 78.62 82 ASP A C 1
ATOM 634 O O . ASP A 1 82 ? -21.488 -18.251 12.027 1.00 78.62 82 ASP A O 1
ATOM 638 N N . GLN A 1 83 ? -20.420 -16.420 12.777 1.00 74.94 83 GLN A N 1
ATOM 639 C CA . GLN A 1 83 ? -20.538 -15.609 11.571 1.00 74.94 83 GLN A CA 1
ATOM 640 C C . GLN A 1 83 ? -19.168 -15.270 10.984 1.00 74.94 83 GLN A C 1
ATOM 642 O O . GLN A 1 83 ? -18.160 -15.165 11.684 1.00 74.94 83 GLN A O 1
ATOM 647 N N . THR A 1 84 ? -19.131 -15.076 9.666 1.00 80.12 84 THR A N 1
ATOM 648 C CA . THR A 1 84 ? -17.935 -14.591 8.976 1.00 80.12 84 THR A CA 1
ATOM 649 C C . THR A 1 84 ? -17.588 -13.191 9.470 1.00 80.12 84 THR A C 1
ATOM 651 O O . THR A 1 84 ? -18.462 -12.331 9.556 1.00 80.12 84 THR A O 1
ATOM 654 N N . ASN A 1 85 ? -16.307 -12.955 9.761 1.00 81.25 85 ASN A N 1
ATOM 655 C CA . ASN A 1 85 ? -15.831 -11.646 10.189 1.00 81.25 85 ASN A CA 1
ATOM 656 C C . ASN A 1 85 ? -16.142 -10.587 9.103 1.00 81.25 85 ASN A C 1
ATOM 658 O O . ASN A 1 85 ? -15.588 -10.675 8.003 1.00 81.25 85 ASN A O 1
ATOM 662 N N . PRO A 1 86 ? -16.988 -9.579 9.395 1.00 79.25 86 PRO A N 1
ATOM 663 C CA . PRO A 1 86 ? -17.390 -8.565 8.420 1.00 79.25 86 PRO A CA 1
ATOM 664 C C . PRO A 1 86 ? -16.278 -7.551 8.114 1.00 79.25 86 PRO A C 1
ATOM 666 O O . PRO A 1 86 ? -16.407 -6.769 7.178 1.00 79.25 86 PRO A O 1
ATOM 669 N N . PHE A 1 87 ? -15.196 -7.558 8.896 1.00 83.56 87 PHE A N 1
ATOM 670 C CA . PHE A 1 87 ? -14.019 -6.706 8.733 1.00 83.56 87 PHE A CA 1
ATOM 671 C C . PHE A 1 87 ? -12.841 -7.441 8.088 1.00 83.56 87 PHE A C 1
ATOM 673 O O . PHE A 1 87 ? -11.725 -6.917 8.079 1.00 83.56 87 PHE A O 1
ATOM 680 N N . VAL A 1 88 ? -13.047 -8.661 7.574 1.00 77.00 88 VAL A N 1
ATOM 681 C CA . VAL A 1 88 ? -12.015 -9.332 6.775 1.00 77.00 88 VAL A CA 1
ATOM 682 C C . VAL A 1 88 ? -11.750 -8.472 5.558 1.00 77.00 88 VAL A C 1
ATOM 684 O O . VAL A 1 88 ? -12.598 -8.346 4.680 1.00 77.00 88 VAL A O 1
ATOM 687 N N . MET A 1 89 ? -10.548 -7.911 5.509 1.00 71.94 89 MET A N 1
ATOM 688 C CA . MET A 1 89 ? -10.051 -7.312 4.287 1.00 71.94 89 MET A CA 1
ATOM 689 C C . MET A 1 89 ? -9.910 -8.416 3.245 1.00 71.94 89 MET A C 1
ATOM 691 O O . MET A 1 89 ? -9.209 -9.408 3.473 1.00 71.94 89 MET A O 1
ATOM 695 N N . THR A 1 90 ? -10.552 -8.226 2.100 1.00 72.19 90 THR A N 1
ATOM 696 C CA . THR A 1 90 ? -10.297 -9.016 0.895 1.00 72.19 90 THR A CA 1
ATOM 697 C C . THR A 1 90 ? -8.807 -8.978 0.554 1.00 72.19 90 THR A C 1
ATOM 699 O O . THR A 1 90 ? -8.098 -8.033 0.907 1.00 72.19 90 THR A O 1
ATOM 702 N N . GLU A 1 91 ? -8.303 -9.974 -0.174 1.00 61.56 91 GLU A N 1
ATOM 703 C CA . GLU A 1 91 ? -6.903 -9.969 -0.635 1.00 61.56 91 GLU A CA 1
ATOM 704 C C . GLU A 1 91 ? -6.571 -8.688 -1.421 1.00 61.56 91 GLU A C 1
ATOM 706 O O . GLU A 1 91 ? -5.481 -8.130 -1.280 1.00 61.56 91 GLU A O 1
ATOM 711 N N . ARG A 1 92 ? -7.561 -8.145 -2.144 1.00 64.81 92 ARG A N 1
ATOM 712 C CA . ARG A 1 92 ? -7.487 -6.833 -2.793 1.00 64.81 92 ARG A CA 1
ATOM 713 C C . ARG A 1 92 ? -7.285 -5.691 -1.801 1.00 64.81 92 ARG A C 1
ATOM 715 O O . ARG A 1 92 ? -6.370 -4.894 -1.981 1.00 64.81 92 ARG A O 1
ATOM 722 N N . GLU A 1 93 ? -8.117 -5.593 -0.769 1.00 70.94 93 GLU A N 1
ATOM 723 C CA . GLU A 1 93 ? -8.012 -4.541 0.252 1.00 70.94 93 GLU A CA 1
ATOM 724 C C . GLU A 1 93 ? -6.714 -4.653 1.053 1.00 70.94 93 GLU A C 1
ATOM 726 O O . GLU A 1 93 ? -6.106 -3.633 1.364 1.00 70.94 93 GLU A O 1
ATOM 731 N N . GLN A 1 94 ? -6.230 -5.869 1.316 1.00 66.00 94 GLN A N 1
ATOM 732 C CA . GLN A 1 94 ? -4.927 -6.084 1.949 1.00 66.00 94 GLN A CA 1
ATOM 733 C C . GLN A 1 94 ? -3.776 -5.631 1.044 1.00 66.00 94 GLN A C 1
ATOM 735 O O . GLN A 1 94 ? -2.829 -5.006 1.520 1.00 66.00 94 GLN A O 1
ATOM 740 N N . ALA A 1 95 ? -3.841 -5.919 -0.258 1.00 59.75 95 ALA A N 1
ATOM 741 C CA . ALA A 1 95 ? -2.832 -5.481 -1.219 1.00 59.75 95 ALA A CA 1
ATOM 742 C C . ALA A 1 95 ? -2.827 -3.953 -1.394 1.00 59.75 95 ALA A C 1
ATOM 744 O O . ALA A 1 95 ? -1.763 -3.334 -1.357 1.00 59.75 95 ALA A O 1
ATOM 745 N N . ILE A 1 96 ? -4.006 -3.330 -1.496 1.00 66.56 96 ILE A N 1
ATOM 746 C CA . ILE A 1 96 ? -4.159 -1.867 -1.505 1.00 66.56 96 ILE A CA 1
ATOM 747 C C . ILE A 1 96 ? -3.646 -1.270 -0.189 1.00 66.56 96 ILE A C 1
ATOM 749 O O . ILE A 1 96 ? -2.903 -0.292 -0.201 1.00 66.56 96 ILE A O 1
ATOM 753 N N . GLY A 1 97 ? -3.985 -1.887 0.944 1.00 65.88 97 GLY A N 1
ATOM 754 C CA . GLY A 1 97 ? -3.504 -1.504 2.266 1.00 65.88 97 GLY A CA 1
ATOM 755 C C . GLY A 1 97 ? -1.981 -1.535 2.360 1.00 65.88 97 GLY A C 1
ATOM 756 O O . GLY A 1 97 ? -1.400 -0.575 2.850 1.00 65.88 97 GLY A O 1
ATOM 757 N N . LYS A 1 98 ? -1.318 -2.566 1.814 1.00 58.88 98 LYS A N 1
ATOM 758 C CA . LYS A 1 98 ? 0.154 -2.651 1.741 1.00 58.88 98 LYS A CA 1
ATOM 759 C C . LYS A 1 98 ? 0.757 -1.499 0.937 1.00 58.88 98 LYS A C 1
ATOM 761 O O . LYS A 1 98 ? 1.678 -0.840 1.423 1.00 58.88 98 LYS A O 1
ATOM 766 N N . ALA A 1 99 ? 0.197 -1.209 -0.237 1.00 55.91 99 ALA A N 1
ATOM 767 C CA . ALA A 1 99 ? 0.588 -0.053 -1.042 1.00 55.91 99 ALA A CA 1
ATOM 768 C C . ALA A 1 99 ? 0.371 1.287 -0.311 1.00 55.91 99 ALA A C 1
ATOM 770 O O . ALA A 1 99 ? 1.162 2.210 -0.475 1.00 55.91 99 ALA A O 1
ATOM 771 N N . TRP A 1 100 ? -0.667 1.396 0.523 1.00 55.84 100 TRP A N 1
ATOM 772 C CA . TRP A 1 100 ? -0.953 2.598 1.312 1.00 55.84 100 TRP A CA 1
ATOM 773 C C . TRP A 1 100 ? -0.070 2.724 2.566 1.00 55.84 100 TRP A C 1
ATOM 775 O O . TRP A 1 100 ? 0.352 3.822 2.924 1.00 55.84 100 TRP A O 1
ATOM 785 N N . THR A 1 101 ? 0.279 1.604 3.213 1.00 55.03 101 THR A N 1
ATOM 786 C CA . THR A 1 101 ? 1.262 1.560 4.311 1.00 55.03 101 THR A CA 1
ATOM 787 C C . THR A 1 101 ? 2.691 1.837 3.849 1.00 55.03 101 THR A C 1
ATOM 789 O O . THR A 1 101 ? 3.537 2.132 4.691 1.00 55.03 101 THR A O 1
ATOM 792 N N . ALA A 1 102 ? 2.961 1.853 2.536 1.00 53.38 102 ALA A N 1
ATOM 793 C CA . ALA A 1 102 ? 4.191 2.393 1.944 1.00 53.38 102 ALA A CA 1
ATOM 794 C C . ALA A 1 102 ? 4.258 3.939 2.031 1.00 53.38 102 ALA A C 1
ATOM 796 O O . ALA A 1 102 ? 4.748 4.612 1.120 1.00 53.38 102 ALA A O 1
ATOM 797 N N . GLY A 1 103 ? 3.728 4.502 3.124 1.00 48.25 103 GLY A N 1
ATOM 798 C CA . GLY A 1 103 ? 3.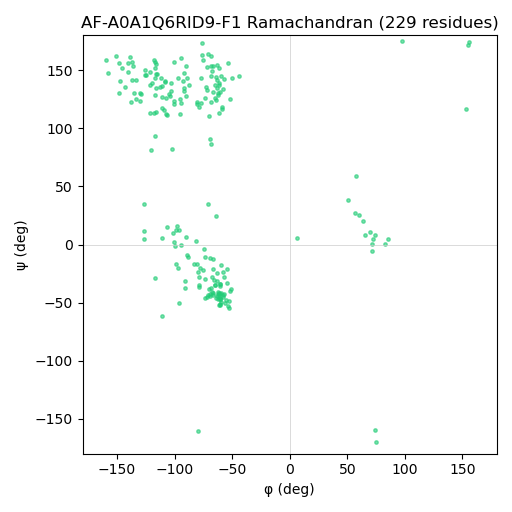546 5.923 3.379 1.00 48.25 103 GLY A CA 1
ATOM 799 C C . GLY A 1 103 ? 4.758 6.772 2.997 1.00 48.25 103 GLY A C 1
ATOM 800 O O . GLY A 1 103 ? 5.904 6.350 3.124 1.00 48.25 103 GLY A O 1
ATOM 801 N N . LEU A 1 104 ? 4.456 7.985 2.523 1.00 55.56 104 LEU A N 1
ATOM 802 C CA . LEU A 1 104 ? 5.366 9.009 1.982 1.00 55.56 104 LEU A CA 1
ATOM 803 C C . LEU A 1 104 ? 5.989 8.727 0.605 1.00 55.56 104 LEU A C 1
ATOM 805 O O . LEU A 1 104 ? 6.593 9.642 0.048 1.00 55.56 104 LEU A O 1
ATOM 809 N N . TYR A 1 105 ? 5.791 7.544 0.011 1.00 72.31 105 TYR A N 1
ATOM 810 C CA . TYR A 1 105 ? 6.425 7.199 -1.269 1.00 72.31 105 TYR A CA 1
ATOM 811 C C . TYR A 1 105 ? 5.467 6.719 -2.363 1.00 72.31 105 TYR A C 1
ATOM 813 O O . TYR A 1 105 ? 5.932 6.242 -3.395 1.00 72.31 105 TYR A O 1
ATOM 821 N N . TYR A 1 106 ? 4.149 6.854 -2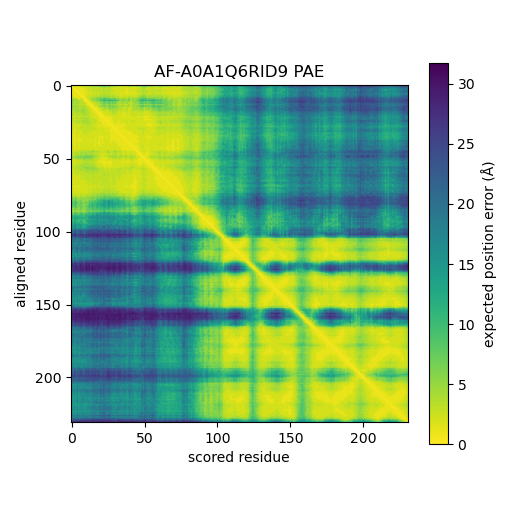.190 1.00 80.44 106 TYR A N 1
ATOM 822 C CA . TYR A 1 106 ? 3.195 6.623 -3.280 1.00 80.44 106 TYR A CA 1
ATOM 823 C C . TYR A 1 106 ? 3.489 7.549 -4.468 1.00 80.44 106 TYR A C 1
ATOM 825 O O . TYR A 1 106 ? 3.678 8.753 -4.294 1.00 80.44 106 TYR A O 1
ATOM 833 N N . VAL A 1 107 ? 3.485 6.985 -5.676 1.00 81.25 107 VAL A N 1
ATOM 834 C CA . VAL A 1 107 ? 3.702 7.727 -6.923 1.00 81.25 107 VAL A CA 1
ATOM 835 C C . VAL A 1 107 ? 2.416 7.779 -7.742 1.00 81.25 107 VAL A C 1
ATOM 837 O O . VAL A 1 107 ? 1.895 8.856 -8.021 1.00 81.25 107 VAL A O 1
ATOM 840 N N . ALA A 1 108 ? 1.907 6.618 -8.154 1.00 85.75 108 ALA A N 1
ATOM 841 C CA . ALA A 1 108 ? 0.740 6.500 -9.023 1.00 85.75 108 ALA A CA 1
ATOM 842 C C . ALA A 1 108 ? 0.117 5.106 -8.902 1.00 85.75 108 ALA A C 1
ATOM 844 O O . ALA A 1 108 ? 0.794 4.148 -8.541 1.00 85.75 108 ALA A O 1
ATOM 845 N N . SER A 1 109 ? -1.153 4.973 -9.269 1.00 87.50 109 SER A N 1
ATOM 846 C CA . SER A 1 109 ? -1.836 3.687 -9.408 1.00 87.50 109 SER A CA 1
ATOM 847 C C . SER A 1 109 ? -2.664 3.664 -10.688 1.00 87.50 109 SER A C 1
ATOM 849 O O . SER A 1 109 ? -3.069 4.712 -11.195 1.00 87.50 109 SER A O 1
ATOM 851 N N . ALA A 1 110 ? -2.878 2.471 -11.229 1.00 90.25 110 ALA A N 1
ATOM 852 C CA . ALA A 1 110 ? -3.725 2.249 -12.390 1.00 90.25 110 ALA A CA 1
ATOM 853 C C . ALA A 1 110 ? -4.399 0.882 -12.279 1.00 90.25 110 ALA A C 1
ATOM 855 O O . ALA A 1 110 ? -3.771 -0.087 -11.857 1.00 90.25 110 ALA A O 1
ATOM 856 N N . GLU A 1 111 ? -5.664 0.802 -12.682 1.00 89.62 111 GLU A N 1
ATOM 857 C CA . GLU A 1 111 ? -6.435 -0.437 -12.645 1.00 89.62 111 GLU A CA 1
ATOM 858 C C . GLU A 1 111 ? -7.172 -0.640 -13.963 1.00 89.62 111 GLU A C 1
ATOM 860 O O . GLU A 1 111 ? -7.912 0.236 -14.414 1.00 89.62 111 GLU A O 1
ATOM 865 N N . GLN A 1 112 ? -6.962 -1.799 -14.586 1.00 90.25 112 GLN A N 1
ATOM 866 C CA . GLN A 1 112 ? -7.678 -2.178 -15.797 1.00 90.25 112 GLN A CA 1
ATOM 867 C C . GLN A 1 112 ? -7.665 -3.696 -15.993 1.00 90.25 112 GLN A C 1
ATOM 869 O O . GLN A 1 112 ? -6.714 -4.377 -15.614 1.00 90.25 112 GLN A O 1
ATOM 874 N N . GLY A 1 113 ? -8.736 -4.242 -16.578 1.00 87.56 113 GLY A N 1
ATOM 875 C CA . GLY A 1 113 ? -8.823 -5.672 -16.897 1.00 87.56 113 GLY A CA 1
ATOM 876 C C . GLY A 1 113 ? -8.718 -6.607 -15.684 1.00 87.56 113 GLY A C 1
ATOM 877 O O . GLY A 1 113 ? -8.285 -7.744 -15.839 1.00 87.56 113 GLY A O 1
ATOM 878 N N . GLY A 1 114 ? -9.077 -6.131 -14.486 1.00 86.38 114 GLY A N 1
ATOM 879 C CA . GLY A 1 114 ? -8.962 -6.883 -13.230 1.00 86.38 114 GLY A CA 1
ATOM 880 C C . GLY A 1 114 ? -7.573 -6.852 -12.586 1.00 86.38 114 GLY A C 1
ATOM 881 O O . GLY A 1 114 ? -7.404 -7.433 -11.523 1.00 86.38 114 GLY A O 1
ATOM 882 N N . THR A 1 115 ? -6.602 -6.160 -13.187 1.00 91.00 115 THR A N 1
ATOM 883 C CA . THR A 1 115 ? -5.259 -5.981 -12.627 1.00 91.00 115 THR A CA 1
ATOM 884 C C . THR A 1 115 ? -5.118 -4.575 -12.060 1.00 91.00 115 THR A C 1
ATOM 886 O O . THR A 1 115 ? -5.345 -3.593 -12.772 1.00 91.00 115 THR A O 1
ATOM 889 N N . LEU A 1 116 ? -4.686 -4.476 -10.806 1.00 89.81 116 LEU A N 1
ATOM 890 C CA . LEU A 1 116 ? -4.287 -3.226 -10.166 1.00 89.81 116 LEU A CA 1
ATOM 891 C C . LEU A 1 116 ? -2.759 -3.155 -10.108 1.00 89.81 116 LEU A C 1
ATOM 893 O O . LEU A 1 116 ? -2.100 -4.091 -9.664 1.00 89.81 116 LEU A O 1
ATOM 897 N N . ALA A 1 117 ? -2.198 -2.021 -10.507 1.00 91.25 117 ALA A N 1
ATOM 898 C CA . ALA A 1 117 ? -0.791 -1.708 -10.330 1.00 91.25 117 ALA A CA 1
ATOM 899 C C . ALA A 1 117 ? -0.632 -0.454 -9.469 1.00 91.25 117 ALA A C 1
ATOM 901 O O . ALA A 1 117 ? -1.350 0.530 -9.658 1.00 91.25 117 ALA A O 1
ATOM 902 N N . VAL A 1 118 ? 0.342 -0.467 -8.562 1.00 89.00 118 VAL A N 1
ATOM 903 C CA . VAL A 1 118 ? 0.714 0.686 -7.740 1.00 89.00 118 VAL A CA 1
ATOM 904 C C . VAL A 1 118 ? 2.220 0.898 -7.800 1.00 89.00 118 VAL A C 1
ATOM 906 O O . VAL A 1 118 ? 2.994 0.005 -7.474 1.00 89.00 118 VAL A O 1
ATOM 909 N N . ALA A 1 119 ? 2.630 2.095 -8.202 1.00 89.31 119 ALA A N 1
ATOM 910 C CA . ALA A 1 119 ? 4.006 2.552 -8.171 1.00 89.31 119 ALA A CA 1
ATOM 911 C C . ALA A 1 119 ? 4.292 3.267 -6.849 1.00 89.31 119 ALA A C 1
ATOM 913 O O . ALA A 1 119 ? 3.551 4.173 -6.451 1.00 89.31 119 ALA A O 1
ATOM 914 N N . HIS A 1 120 ? 5.395 2.903 -6.205 1.00 85.12 120 HIS A N 1
ATOM 915 C CA . HIS A 1 120 ? 5.881 3.589 -5.015 1.00 85.12 120 HIS A CA 1
ATOM 916 C C . HIS A 1 120 ? 7.410 3.557 -4.927 1.00 85.12 120 HIS A C 1
ATOM 918 O O . HIS A 1 120 ? 8.081 2.698 -5.501 1.00 85.12 120 HIS A O 1
ATOM 924 N N . GLY A 1 121 ? 7.979 4.513 -4.202 1.00 78.81 121 GLY A N 1
ATOM 925 C CA . GLY A 1 121 ? 9.373 4.471 -3.781 1.00 78.81 121 GLY A CA 1
ATOM 926 C C . GLY A 1 121 ? 9.589 3.489 -2.625 1.00 78.81 121 GLY A C 1
ATOM 927 O O . GLY A 1 121 ? 8.666 3.130 -1.892 1.00 78.81 121 GLY A O 1
ATOM 928 N N . GLY A 1 122 ? 10.831 3.042 -2.462 1.00 68.00 122 GLY A N 1
ATOM 929 C CA . GLY A 1 122 ? 11.267 2.293 -1.290 1.00 68.00 122 GLY A CA 1
ATOM 930 C C . GLY A 1 122 ? 11.497 3.197 -0.086 1.00 68.00 122 GLY A C 1
ATOM 931 O O . GLY A 1 122 ? 12.034 4.297 -0.221 1.00 68.00 122 GLY A O 1
ATOM 932 N N . ALA A 1 123 ? 11.160 2.699 1.103 1.00 53.28 123 ALA A N 1
ATOM 933 C CA . ALA A 1 123 ? 11.471 3.361 2.360 1.00 53.28 123 ALA A CA 1
ATOM 934 C C . ALA A 1 123 ? 12.986 3.328 2.630 1.00 53.28 123 ALA A C 1
ATOM 936 O O . ALA A 1 123 ? 13.502 2.407 3.255 1.00 53.28 123 ALA A O 1
ATOM 937 N N . PHE A 1 124 ? 13.701 4.356 2.179 1.00 52.69 124 PHE A N 1
ATOM 938 C CA . PHE A 1 124 ? 14.974 4.761 2.773 1.00 52.69 124 PHE A CA 1
ATOM 939 C C . PHE A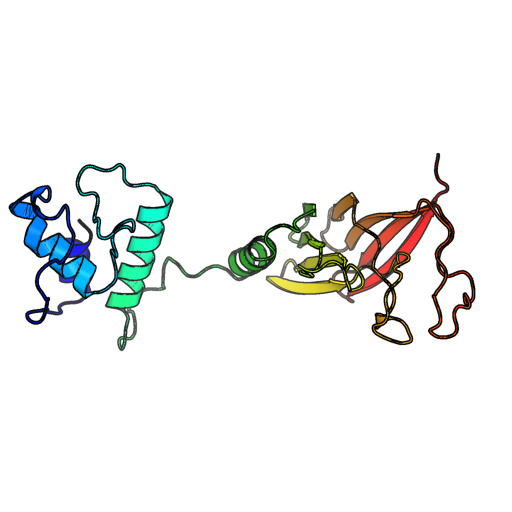 1 124 ? 14.837 6.203 3.258 1.00 52.69 124 PHE A C 1
ATOM 941 O O . PHE A 1 124 ? 15.219 7.173 2.606 1.00 52.69 124 PHE A O 1
ATOM 948 N N . ALA A 1 125 ? 14.238 6.311 4.443 1.00 43.53 125 ALA A N 1
ATOM 949 C CA . ALA A 1 125 ? 14.300 7.477 5.304 1.00 43.53 125 ALA A CA 1
ATOM 950 C C . ALA A 1 125 ? 15.736 7.607 5.845 1.00 43.53 125 ALA A C 1
ATOM 952 O O . ALA A 1 125 ? 16.076 7.068 6.894 1.00 43.53 125 ALA A O 1
ATOM 953 N N . GLY A 1 126 ? 16.605 8.264 5.081 1.00 47.91 126 GLY A N 1
ATOM 954 C CA . GLY A 1 126 ? 17.994 8.521 5.454 1.00 47.91 126 GLY A CA 1
ATOM 955 C C . GLY A 1 126 ? 18.860 8.663 4.210 1.00 47.91 126 GLY A C 1
ATOM 956 O O . GLY A 1 126 ? 18.996 7.727 3.433 1.00 47.91 126 GLY A O 1
ATOM 957 N N . SER A 1 127 ? 19.434 9.844 4.019 1.00 53.47 127 SER A N 1
ATOM 958 C CA . SER A 1 127 ? 20.085 10.377 2.813 1.00 53.47 127 SER A CA 1
ATOM 959 C C . SER A 1 127 ? 21.358 9.649 2.331 1.00 53.47 127 SER A C 1
ATOM 961 O O . SER A 1 127 ? 22.214 10.275 1.714 1.00 53.47 127 SER A O 1
ATOM 963 N N . MET A 1 128 ? 21.548 8.365 2.653 1.00 56.69 128 MET A N 1
ATOM 964 C CA . MET A 1 128 ? 22.837 7.668 2.533 1.00 56.69 128 MET A CA 1
ATOM 965 C C . MET A 1 128 ? 22.802 6.362 1.710 1.00 56.69 128 MET A C 1
ATOM 967 O O . MET A 1 128 ? 23.829 5.689 1.612 1.00 56.69 128 MET A O 1
ATOM 971 N N . GLY A 1 129 ? 21.676 5.995 1.084 1.00 63.00 129 GLY A N 1
ATOM 972 C CA . GLY A 1 129 ? 21.534 4.744 0.319 1.00 63.00 129 GLY A CA 1
ATOM 973 C C . GLY A 1 129 ? 20.796 4.907 -1.017 1.00 63.00 129 GLY A C 1
ATOM 974 O O . GLY A 1 129 ? 20.033 5.860 -1.170 1.00 63.00 129 GLY A O 1
ATOM 975 N N . PRO A 1 130 ? 21.006 3.990 -1.983 1.00 72.06 130 PRO A N 1
ATOM 976 C CA . PRO A 1 130 ? 20.398 4.070 -3.307 1.00 72.06 130 PRO A CA 1
ATOM 977 C C . PRO A 1 130 ? 18.872 4.051 -3.235 1.00 72.06 130 PRO A C 1
ATOM 979 O O . PRO A 1 130 ? 18.273 3.181 -2.598 1.00 72.06 130 PRO A O 1
ATOM 982 N N . GLN A 1 131 ? 18.245 4.993 -3.938 1.00 77.06 131 GLN A N 1
ATOM 983 C CA . GLN A 1 131 ? 16.791 5.058 -4.049 1.00 77.06 131 GLN A CA 1
ATOM 984 C C . GLN A 1 131 ? 16.251 3.811 -4.751 1.00 77.06 131 GLN A C 1
ATOM 986 O O . GLN A 1 131 ? 16.857 3.306 -5.695 1.00 77.06 131 GLN A O 1
ATOM 991 N N . ARG A 1 132 ? 15.107 3.307 -4.290 1.00 82.50 132 ARG A N 1
ATOM 992 C CA . ARG A 1 132 ? 14.426 2.156 -4.891 1.00 82.50 132 ARG A CA 1
ATOM 993 C C . ARG A 1 132 ? 13.066 2.575 -5.406 1.00 82.50 132 ARG A C 1
ATOM 995 O O . ARG A 1 132 ? 12.396 3.378 -4.760 1.00 82.50 132 ARG A O 1
ATOM 1002 N N . ALA A 1 133 ? 12.661 2.005 -6.530 1.00 87.25 133 ALA A N 1
ATOM 1003 C CA . ALA A 1 133 ? 11.350 2.223 -7.118 1.00 87.25 133 ALA A CA 1
ATOM 1004 C C . ALA A 1 133 ? 10.710 0.869 -7.409 1.00 87.25 133 ALA A C 1
ATOM 1006 O O . ALA A 1 133 ? 11.334 -0.000 -8.021 1.00 87.25 133 ALA A O 1
ATOM 1007 N N . TYR A 1 134 ? 9.471 0.706 -6.962 1.00 88.88 134 TYR A N 1
ATOM 1008 C CA . TYR A 1 134 ? 8.742 -0.549 -6.993 1.00 88.88 134 TYR A CA 1
ATOM 1009 C C . TYR A 1 134 ? 7.399 -0.390 -7.697 1.00 88.88 134 TYR A C 1
ATOM 1011 O O . TYR A 1 134 ? 6.774 0.673 -7.656 1.00 88.88 134 TYR A O 1
ATOM 1019 N N . ILE A 1 135 ? 6.959 -1.480 -8.320 1.00 91.44 135 ILE A N 1
ATOM 1020 C CA . ILE A 1 135 ? 5.597 -1.688 -8.797 1.00 91.44 135 ILE A CA 1
ATOM 1021 C C . ILE A 1 135 ? 5.013 -2.882 -8.048 1.00 91.44 135 ILE A C 1
ATOM 1023 O O . ILE A 1 135 ? 5.441 -4.017 -8.264 1.00 91.44 135 ILE A O 1
ATOM 1027 N N . LEU A 1 136 ? 4.007 -2.635 -7.217 1.00 89.94 136 LEU A N 1
ATOM 1028 C CA . LEU A 1 136 ? 3.120 -3.675 -6.715 1.00 89.94 136 LEU A CA 1
ATOM 1029 C C . LEU A 1 136 ? 2.073 -3.974 -7.789 1.00 89.94 136 LEU A C 1
ATOM 1031 O O . LEU A 1 136 ? 1.338 -3.078 -8.200 1.00 89.94 136 LEU A O 1
ATOM 1035 N N . VAL A 1 137 ? 1.992 -5.224 -8.231 1.00 91.50 137 VAL A N 1
ATOM 1036 C CA . VAL A 1 137 ? 0.940 -5.722 -9.120 1.00 91.50 137 VAL A CA 1
ATOM 1037 C C . VAL A 1 137 ? 0.065 -6.691 -8.349 1.00 91.50 137 VAL A C 1
ATOM 1039 O O . VAL A 1 137 ? 0.560 -7.658 -7.775 1.00 91.50 137 VAL A O 1
ATOM 1042 N N . LEU A 1 138 ? -1.234 -6.434 -8.373 1.00 89.56 138 LEU A N 1
ATOM 1043 C CA . LEU A 1 138 ? -2.277 -7.358 -7.969 1.00 89.56 138 LEU A CA 1
ATOM 1044 C C . LEU A 1 138 ? -2.973 -7.843 -9.239 1.00 89.56 138 LEU A C 1
ATOM 1046 O O . LEU A 1 138 ? -3.618 -7.048 -9.927 1.00 89.56 138 LEU A O 1
ATOM 1050 N N . ASP A 1 139 ? -2.802 -9.119 -9.574 1.00 90.25 139 ASP A N 1
ATOM 1051 C CA . ASP A 1 139 ? -3.459 -9.699 -10.744 1.00 90.25 139 ASP A CA 1
ATOM 1052 C C . ASP A 1 139 ? 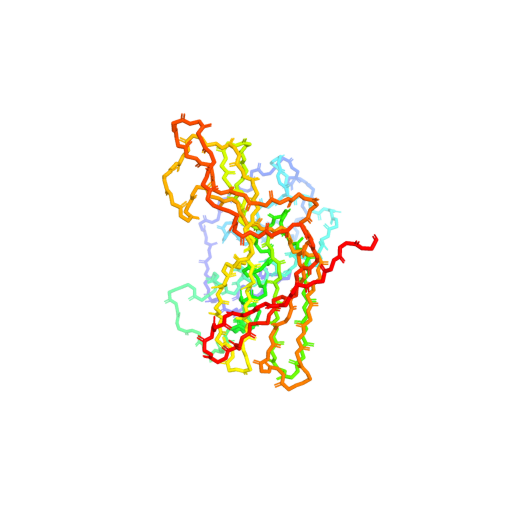-4.955 -9.978 -10.498 1.00 90.25 139 ASP A C 1
ATOM 1054 O O . ASP A 1 139 ? -5.476 -9.839 -9.389 1.00 90.25 139 ASP A O 1
ATOM 1058 N N . LYS A 1 140 ? -5.657 -10.377 -11.563 1.00 86.69 140 LYS A N 1
ATOM 1059 C CA . LYS A 1 140 ? -7.091 -10.720 -11.545 1.00 86.69 140 LYS A CA 1
ATOM 1060 C C . LYS A 1 140 ? -7.463 -11.840 -10.565 1.00 86.69 140 LYS A C 1
ATOM 1062 O O . LYS A 1 140 ? -8.623 -11.938 -10.176 1.00 86.69 140 LYS A O 1
ATOM 1067 N N . ASP A 1 141 ? -6.494 -12.683 -10.218 1.00 86.19 141 ASP A N 1
ATOM 1068 C CA . ASP A 1 141 ? -6.646 -13.817 -9.312 1.00 86.19 141 ASP A CA 1
ATOM 1069 C C . ASP A 1 141 ? -6.216 -13.422 -7.884 1.00 86.19 141 ASP A C 1
ATOM 1071 O O . ASP A 1 141 ? -6.061 -14.281 -7.023 1.00 86.19 141 ASP A O 1
ATOM 1075 N N . LEU A 1 142 ? -6.044 -12.113 -7.642 1.00 77.44 142 LEU A N 1
ATOM 1076 C CA . LEU A 1 142 ? -5.659 -11.483 -6.381 1.00 77.44 142 LEU A CA 1
ATOM 1077 C C . LEU A 1 142 ? -4.262 -11.869 -5.874 1.00 77.44 142 LEU A C 1
ATOM 1079 O O . LEU A 1 142 ? -3.923 -11.626 -4.713 1.00 77.44 142 LEU A O 1
ATOM 1083 N N . ASN A 1 143 ? -3.389 -12.363 -6.756 1.00 84.94 143 ASN A N 1
ATOM 1084 C CA . ASN A 1 143 ? -1.995 -12.579 -6.396 1.00 84.94 143 ASN A CA 1
ATOM 1085 C C . ASN A 1 143 ? -1.240 -11.251 -6.428 1.00 84.94 143 ASN A C 1
ATOM 1087 O O . ASN A 1 143 ? -1.096 -10.612 -7.472 1.00 84.94 143 ASN A O 1
ATOM 1091 N N . ALA A 1 144 ? -0.716 -10.859 -5.270 1.00 85.19 144 ALA A N 1
ATOM 1092 C CA . ALA A 1 144 ? 0.128 -9.684 -5.133 1.00 85.19 144 ALA A CA 1
ATOM 1093 C C . ALA A 1 144 ? 1.607 -10.045 -5.340 1.00 85.19 144 ALA A C 1
ATOM 1095 O O . ALA A 1 144 ? 2.142 -10.927 -4.662 1.00 85.19 144 ALA A O 1
ATOM 1096 N N . LYS A 1 145 ? 2.290 -9.328 -6.236 1.00 88.94 145 LYS A N 1
ATOM 1097 C CA . LYS A 1 145 ? 3.744 -9.404 -6.434 1.00 88.94 145 LYS A CA 1
ATOM 1098 C C . LYS A 1 145 ? 4.334 -8.014 -6.597 1.00 88.94 145 LYS A C 1
ATOM 1100 O O . LYS A 1 145 ? 3.748 -7.157 -7.248 1.00 88.94 145 LYS A O 1
ATOM 1105 N N . GLU A 1 146 ? 5.511 -7.809 -6.026 1.00 88.81 146 GLU A N 1
ATOM 1106 C CA . GLU A 1 146 ? 6.242 -6.551 -6.124 1.00 88.81 146 GLU A CA 1
ATOM 1107 C C . GLU A 1 146 ? 7.462 -6.712 -7.033 1.00 88.81 146 GLU A C 1
ATOM 1109 O O . GLU A 1 146 ? 8.155 -7.733 -7.002 1.00 88.81 146 GLU A O 1
ATOM 1114 N N . TYR A 1 147 ? 7.720 -5.694 -7.848 1.00 92.38 147 TYR A N 1
ATOM 1115 C CA . TYR A 1 147 ? 8.790 -5.685 -8.833 1.00 92.38 147 TYR A CA 1
ATOM 1116 C C . TYR A 1 147 ? 9.618 -4.410 -8.714 1.00 92.38 147 TYR A C 1
ATOM 1118 O O . TYR A 1 147 ? 9.065 -3.313 -8.737 1.00 92.38 147 TYR A O 1
ATOM 1126 N N . ARG A 1 148 ? 10.950 -4.536 -8.656 1.00 90.50 148 ARG A N 1
ATOM 1127 C CA . ARG A 1 148 ? 11.857 -3.384 -8.796 1.00 90.50 148 ARG A CA 1
ATOM 1128 C C . ARG A 1 148 ? 11.809 -2.834 -10.216 1.00 90.50 148 ARG A C 1
ATOM 1130 O O . ARG A 1 148 ? 11.746 -3.608 -11.173 1.00 90.50 148 ARG A O 1
ATOM 1137 N N . ASN A 1 149 ? 11.929 -1.520 -10.355 1.00 92.38 149 ASN A N 1
ATOM 1138 C CA . ASN A 1 149 ? 12.186 -0.894 -11.644 1.00 92.38 149 ASN A CA 1
ATOM 1139 C C . ASN A 1 149 ? 13.548 -1.365 -12.193 1.00 92.38 149 ASN A C 1
ATOM 1141 O O . ASN A 1 149 ? 14.571 -1.312 -11.506 1.00 92.38 149 ASN A O 1
ATOM 1145 N N . ILE A 1 150 ? 13.566 -1.842 -13.438 1.00 93.25 150 ILE A N 1
ATOM 1146 C CA . ILE A 1 150 ? 14.802 -2.269 -14.109 1.00 93.25 150 ILE A CA 1
ATOM 1147 C C . ILE A 1 150 ? 15.670 -1.100 -14.586 1.00 93.25 150 ILE A C 1
ATOM 1149 O O . ILE A 1 150 ? 16.873 -1.286 -14.774 1.00 93.25 150 ILE A O 1
ATOM 1153 N N . ILE A 1 151 ? 15.091 0.090 -14.774 1.00 93.25 151 ILE A N 1
ATOM 1154 C CA . ILE A 1 151 ? 15.835 1.285 -15.178 1.00 93.25 151 ILE A CA 1
ATOM 1155 C C . ILE A 1 151 ? 16.580 1.823 -13.962 1.00 93.25 151 ILE A C 1
ATOM 1157 O O . ILE A 1 151 ? 15.969 2.144 -12.941 1.00 93.25 151 ILE A O 1
ATOM 1161 N N . LYS A 1 152 ? 17.907 1.915 -14.069 1.00 89.81 152 LYS A N 1
ATOM 1162 C CA . LYS A 1 152 ? 18.765 2.387 -12.979 1.00 89.81 152 LYS A CA 1
ATOM 1163 C C . LYS A 1 152 ? 18.954 3.899 -13.041 1.00 89.81 152 LYS A C 1
ATOM 1165 O O . LYS A 1 152 ? 18.890 4.501 -14.109 1.00 89.81 152 LYS A O 1
ATOM 1170 N N . TYR A 1 153 ? 19.222 4.481 -11.883 1.00 83.75 153 TYR A N 1
ATOM 1171 C CA . TYR A 1 153 ? 19.560 5.881 -11.683 1.00 83.75 153 TYR A CA 1
ATOM 1172 C C . TYR A 1 153 ? 20.891 5.984 -10.941 1.00 83.75 153 TYR A C 1
ATOM 1174 O O . TYR A 1 153 ? 21.235 5.131 -10.113 1.00 83.75 153 TYR A O 1
ATOM 1182 N N . GLU A 1 154 ? 21.658 7.017 -11.271 1.00 70.38 154 GLU A N 1
ATOM 1183 C CA . GLU A 1 154 ? 22.951 7.267 -10.652 1.00 70.38 154 GLU A CA 1
ATOM 1184 C C . GLU A 1 154 ? 22.787 7.576 -9.159 1.00 70.38 154 GLU A C 1
ATOM 1186 O O . GLU A 1 154 ? 22.031 8.453 -8.755 1.00 70.38 154 GLU A O 1
ATOM 1191 N N . HIS A 1 155 ? 23.491 6.839 -8.305 1.00 63.31 155 HIS A N 1
ATOM 1192 C CA . HIS A 1 155 ? 23.535 7.142 -6.881 1.00 63.31 155 HIS A CA 1
ATOM 1193 C C . HIS A 1 155 ? 24.973 7.041 -6.393 1.00 63.31 155 HIS A C 1
ATOM 1195 O O . HIS A 1 155 ? 25.658 6.057 -6.659 1.00 63.31 155 HIS A O 1
ATOM 1201 N N . ASN A 1 156 ? 25.429 8.063 -5.675 1.00 57.44 156 ASN A N 1
ATOM 1202 C CA . ASN A 1 156 ? 26.779 8.134 -5.138 1.00 57.44 156 ASN A CA 1
ATOM 1203 C C . ASN A 1 156 ? 26.758 7.794 -3.646 1.00 57.44 156 ASN A C 1
ATOM 1205 O O . ASN A 1 156 ? 26.747 8.712 -2.833 1.00 57.44 156 ASN A O 1
ATOM 1209 N N . THR A 1 157 ? 26.743 6.510 -3.264 1.00 53.84 157 THR A N 1
ATOM 1210 C CA . THR A 1 157 ? 27.126 6.141 -1.888 1.00 53.84 157 THR A CA 1
ATOM 1211 C C . THR A 1 157 ? 27.797 4.769 -1.749 1.00 53.84 157 THR A C 1
ATOM 1213 O O . THR A 1 157 ? 27.295 3.749 -2.205 1.00 53.84 157 THR A O 1
ATOM 1216 N N . PHE A 1 158 ? 28.936 4.802 -1.047 1.00 52.09 158 PHE A N 1
ATOM 1217 C CA . PHE A 1 158 ? 29.558 3.921 -0.036 1.00 52.09 158 PHE A CA 1
ATOM 1218 C C . PHE A 1 158 ? 28.984 2.533 0.385 1.00 52.09 158 PHE A C 1
ATOM 1220 O O . PHE A 1 158 ? 29.558 1.942 1.298 1.00 52.09 158 PHE A O 1
ATOM 1227 N N . PHE A 1 159 ? 27.933 1.958 -0.217 1.00 48.22 159 PHE A N 1
ATOM 1228 C CA . PHE A 1 159 ? 27.245 0.758 0.314 1.00 48.22 159 PHE A CA 1
ATOM 1229 C C . PHE A 1 159 ? 27.083 -0.436 -0.648 1.00 48.22 159 PHE A C 1
ATOM 1231 O O . PHE A 1 159 ? 26.118 -1.192 -0.545 1.00 48.22 159 PHE A O 1
ATOM 1238 N N . GLY A 1 160 ? 28.048 -0.689 -1.532 1.00 49.97 160 GLY A N 1
ATOM 1239 C CA . GLY A 1 160 ? 28.153 -2.001 -2.185 1.00 49.97 160 GLY A CA 1
ATOM 1240 C C . GLY A 1 160 ? 28.859 -1.996 -3.534 1.00 49.97 160 GLY A C 1
ATOM 1241 O O . GLY A 1 160 ? 29.153 -0.944 -4.090 1.00 49.97 160 GLY A O 1
ATOM 1242 N N . GLN A 1 161 ? 29.117 -3.199 -4.046 1.00 51.75 161 GLN A N 1
ATOM 1243 C CA . GLN A 1 161 ? 29.440 -3.454 -5.451 1.00 51.75 161 GLN A CA 1
ATOM 1244 C C . GLN A 1 161 ? 28.170 -3.973 -6.161 1.00 51.75 161 GLN A C 1
ATOM 1246 O O . GLN A 1 161 ? 27.261 -4.488 -5.504 1.00 51.75 161 GLN A O 1
ATOM 1251 N N . ASP A 1 162 ? 28.099 -3.826 -7.486 1.00 60.47 162 ASP A N 1
ATOM 1252 C CA . ASP A 1 162 ? 27.076 -4.421 -8.369 1.00 60.47 162 ASP A CA 1
ATOM 1253 C C . ASP A 1 162 ? 25.661 -3.789 -8.325 1.00 60.47 162 ASP A C 1
ATOM 1255 O O . ASP A 1 162 ? 25.477 -2.632 -7.948 1.00 60.47 162 ASP A O 1
ATOM 1259 N N . GLU A 1 163 ? 24.631 -4.527 -8.773 1.00 56.31 163 GLU A N 1
ATOM 1260 C CA . GLU A 1 163 ? 23.242 -4.055 -8.973 1.00 56.31 163 GLU A CA 1
ATOM 1261 C C . GLU A 1 163 ? 22.603 -3.411 -7.722 1.00 56.31 163 GLU A C 1
ATOM 1263 O O . GLU A 1 163 ? 21.651 -2.622 -7.811 1.00 56.31 163 GLU A O 1
ATOM 1268 N N . ASN A 1 164 ? 23.143 -3.723 -6.544 1.00 60.75 164 ASN A N 1
ATOM 1269 C CA . ASN A 1 164 ? 22.687 -3.198 -5.265 1.00 60.75 164 ASN A CA 1
ATOM 1270 C C . ASN A 1 164 ? 23.269 -1.817 -4.929 1.00 60.75 164 ASN A C 1
ATOM 1272 O O . ASN A 1 164 ? 22.679 -1.130 -4.100 1.00 60.75 164 ASN A O 1
ATOM 1276 N N . ALA A 1 165 ? 24.342 -1.374 -5.588 1.00 65.62 165 ALA A N 1
ATOM 1277 C CA . ALA A 1 165 ? 24.929 -0.045 -5.388 1.00 65.62 165 ALA A CA 1
ATOM 1278 C C . ALA A 1 165 ? 24.166 1.069 -6.128 1.00 65.62 165 ALA A C 1
ATOM 1280 O O . ALA A 1 165 ? 24.215 2.232 -5.736 1.00 65.62 165 ALA A O 1
ATOM 1281 N N . MET A 1 166 ? 23.440 0.719 -7.194 1.00 75.44 166 MET A N 1
ATOM 1282 C CA . MET A 1 166 ? 22.746 1.6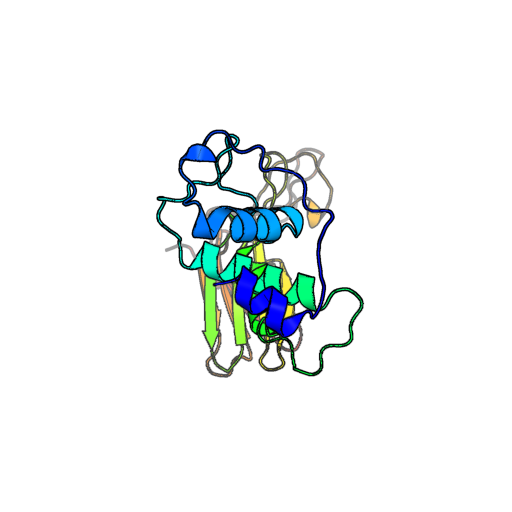91 -8.042 1.00 75.44 166 MET A CA 1
ATOM 1283 C C . MET A 1 166 ? 21.340 1.989 -7.550 1.00 75.44 166 MET A C 1
ATOM 1285 O O . MET A 1 166 ? 20.642 1.076 -7.106 1.00 75.44 166 MET A O 1
ATOM 1289 N N . GLY A 1 167 ? 20.906 3.241 -7.685 1.00 81.94 167 GLY A N 1
ATOM 1290 C CA . GLY A 1 167 ? 19.508 3.611 -7.504 1.00 81.94 167 GLY A CA 1
ATOM 1291 C C . GLY A 1 167 ? 18.634 3.090 -8.642 1.00 81.94 167 GLY A C 1
ATOM 1292 O O . GLY A 1 167 ? 19.120 2.713 -9.709 1.00 81.94 167 GLY A O 1
ATOM 1293 N N . ASP A 1 168 ? 17.331 3.081 -8.417 1.00 87.94 168 ASP A N 1
ATOM 1294 C CA . ASP A 1 168 ? 16.323 2.887 -9.450 1.00 87.94 168 ASP A CA 1
ATOM 1295 C C . ASP A 1 168 ? 15.800 4.239 -9.911 1.00 87.94 168 ASP A C 1
ATOM 1297 O O . ASP A 1 168 ? 15.633 5.159 -9.109 1.00 87.94 168 ASP A O 1
ATOM 1301 N N . ALA A 1 169 ? 15.510 4.354 -11.202 1.00 90.06 169 ALA A N 1
ATOM 1302 C CA . ALA A 1 169 ? 14.904 5.557 -11.735 1.00 90.06 169 ALA A CA 1
ATOM 1303 C C . ALA A 1 169 ? 13.505 5.760 -11.151 1.00 90.06 169 ALA A C 1
ATOM 1305 O O . ALA A 1 169 ? 12.700 4.825 -11.054 1.00 90.06 169 ALA A O 1
ATOM 1306 N N . GLY A 1 170 ? 13.208 7.010 -10.795 1.00 89.56 170 GLY A N 1
ATOM 1307 C CA . GLY A 1 170 ? 11.881 7.407 -10.352 1.00 89.56 170 GLY A CA 1
ATOM 1308 C C . GLY A 1 170 ? 10.828 7.076 -11.408 1.00 89.56 170 GLY A C 1
ATOM 1309 O O . GLY A 1 170 ? 11.062 7.188 -12.617 1.00 89.56 170 GLY A O 1
ATOM 1310 N N . ILE A 1 171 ? 9.660 6.647 -10.948 1.00 91.38 171 ILE A N 1
ATOM 1311 C CA . ILE A 1 171 ? 8.512 6.372 -11.808 1.00 91.38 171 ILE A CA 1
ATOM 1312 C C . ILE A 1 171 ? 7.682 7.651 -11.884 1.00 91.38 171 ILE A C 1
ATOM 1314 O O . ILE A 1 171 ? 7.476 8.323 -10.880 1.00 91.38 171 ILE A O 1
ATOM 1318 N N . GLN A 1 172 ? 7.249 8.019 -13.086 1.00 91.25 172 GLN A N 1
ATOM 1319 C CA . GLN A 1 172 ? 6.505 9.259 -13.339 1.00 91.25 172 GLN A CA 1
ATOM 1320 C C . GLN A 1 172 ? 5.094 8.991 -13.859 1.00 91.25 172 GLN A C 1
ATOM 1322 O O . GLN A 1 172 ? 4.189 9.796 -13.660 1.00 91.25 172 GLN A O 1
ATOM 1327 N N . LYS A 1 173 ? 4.906 7.869 -14.560 1.00 93.12 173 LYS A N 1
ATOM 1328 C CA . LYS A 1 173 ? 3.621 7.451 -15.127 1.00 93.12 173 LYS A CA 1
ATOM 1329 C C . LYS A 1 173 ? 3.460 5.950 -14.967 1.00 93.12 173 LYS A C 1
ATOM 1331 O O . LYS A 1 173 ? 4.451 5.228 -15.043 1.00 93.12 173 LYS A O 1
ATOM 1336 N N . LEU A 1 174 ? 2.218 5.511 -14.801 1.00 94.81 174 LEU A N 1
ATOM 1337 C CA . LEU A 1 174 ? 1.827 4.113 -14.671 1.00 94.81 174 LEU A CA 1
ATOM 1338 C C . LEU A 1 174 ? 0.485 3.904 -15.377 1.00 94.81 174 LEU A C 1
ATOM 1340 O O . LEU A 1 174 ? -0.423 4.716 -15.211 1.00 94.81 174 LEU A O 1
ATOM 1344 N N . TRP A 1 175 ? 0.358 2.834 -16.154 1.00 97.19 175 TRP A N 1
ATOM 1345 C CA . TRP A 1 175 ? -0.909 2.401 -16.739 1.00 97.19 175 TRP A CA 1
ATOM 1346 C C . TRP A 1 175 ? -0.928 0.885 -16.936 1.00 97.19 175 TRP A C 1
ATOM 1348 O O . TRP A 1 175 ? 0.108 0.222 -16.923 1.00 97.19 175 TRP A O 1
ATOM 1358 N N . VAL A 1 176 ? -2.120 0.328 -17.114 1.00 96.44 176 VAL A N 1
ATOM 1359 C CA . VAL A 1 176 ? -2.343 -1.105 -17.328 1.00 96.44 176 VAL A CA 1
ATOM 1360 C C . VAL A 1 176 ? -2.943 -1.289 -18.723 1.00 96.44 176 VAL A C 1
ATOM 1362 O O . VAL A 1 176 ? -3.647 -0.415 -19.215 1.00 96.44 176 VAL A O 1
ATOM 1365 N N . SER A 1 177 ? -2.626 -2.385 -19.411 1.00 97.62 177 SER A N 1
ATOM 1366 C CA . SER A 1 177 ? -3.288 -2.741 -20.676 1.00 97.62 177 SER A CA 1
ATOM 1367 C C . SER A 1 177 ? -4.782 -3.005 -20.467 1.00 97.62 177 SER A C 1
ATOM 1369 O O . SER A 1 177 ? -5.160 -3.520 -19.419 1.00 97.62 177 SER A O 1
ATOM 1371 N N . GLU A 1 178 ? -5.607 -2.821 -21.500 1.00 95.38 178 GLU A N 1
ATOM 1372 C CA . GLU A 1 178 ? -7.062 -3.053 -21.427 1.00 95.38 178 GLU A CA 1
ATOM 1373 C C . GLU A 1 178 ? -7.464 -4.419 -20.852 1.00 95.38 178 GLU A C 1
ATOM 1375 O O . GLU A 1 178 ? -8.417 -4.519 -20.083 1.00 95.38 178 GLU A O 1
ATOM 1380 N N . ASN A 1 179 ? -6.710 -5.467 -21.188 1.00 94.50 179 ASN A N 1
ATOM 1381 C CA . ASN A 1 179 ? -6.956 -6.835 -20.734 1.00 94.50 179 ASN A CA 1
ATOM 1382 C C . ASN A 1 179 ? -6.240 -7.206 -19.418 1.00 94.50 179 ASN A C 1
ATOM 1384 O O . ASN A 1 179 ? -6.217 -8.381 -19.062 1.00 94.50 179 ASN A O 1
ATOM 1388 N N . GLY A 1 180 ? -5.587 -6.253 -18.745 1.00 94.56 180 GLY A N 1
ATOM 1389 C CA . GLY A 1 180 ? -4.879 -6.482 -17.482 1.00 94.56 180 GLY A CA 1
ATOM 1390 C C . GLY A 1 180 ? -3.580 -7.296 -17.578 1.00 94.56 180 GLY A C 1
ATOM 1391 O O . GLY A 1 180 ? -2.947 -7.537 -16.556 1.00 94.56 180 GLY A O 1
ATOM 1392 N N . SER A 1 181 ? -3.157 -7.731 -18.771 1.00 97.19 181 SER A N 1
ATOM 1393 C CA . SER A 1 181 ? -2.002 -8.636 -18.935 1.00 97.19 181 SER A CA 1
ATOM 1394 C C . SER A 1 181 ? -0.636 -7.959 -18.810 1.00 97.19 181 SER A C 1
ATOM 1396 O O . SER A 1 181 ? 0.370 -8.632 -18.572 1.00 97.19 181 SER A O 1
ATOM 1398 N N . LYS A 1 182 ? -0.584 -6.635 -18.990 1.00 98.12 182 LYS A N 1
ATOM 1399 C CA . LYS A 1 182 ? 0.647 -5.846 -18.963 1.00 98.12 182 LYS A CA 1
ATOM 1400 C C . LYS A 1 182 ? 0.483 -4.599 -18.118 1.00 98.12 182 LYS A C 1
ATOM 1402 O O . LYS A 1 182 ? -0.539 -3.917 -18.190 1.00 98.12 182 LYS A O 1
ATOM 1407 N N . VAL A 1 183 ? 1.540 -4.274 -17.392 1.00 98.12 183 VAL A N 1
ATOM 1408 C CA . VAL A 1 183 ? 1.700 -3.005 -16.687 1.00 98.12 183 VAL A CA 1
ATOM 1409 C C . VAL A 1 183 ? 2.802 -2.221 -17.377 1.00 98.12 183 VAL A C 1
ATOM 1411 O O . VAL A 1 183 ? 3.849 -2.764 -17.722 1.00 98.12 183 VAL A O 1
ATOM 1414 N N . TYR A 1 184 ? 2.565 -0.937 -17.580 1.00 98.31 184 TYR A N 1
ATOM 1415 C CA . TYR A 1 184 ? 3.503 -0.035 -18.213 1.00 98.31 184 TYR A CA 1
ATOM 1416 C C . TYR A 1 184 ? 3.831 1.102 -17.272 1.00 98.31 184 TYR A C 1
ATOM 1418 O O . TYR A 1 184 ? 2.938 1.672 -16.647 1.00 98.31 184 TYR A O 1
ATOM 1426 N N . PHE A 1 185 ? 5.100 1.468 -17.205 1.00 97.38 185 PHE A N 1
ATOM 1427 C CA . PHE A 1 185 ? 5.511 2.614 -16.415 1.00 97.38 185 PHE A CA 1
ATOM 1428 C C . PHE A 1 185 ? 6.668 3.352 -17.061 1.00 97.38 185 PHE A C 1
ATOM 1430 O O . PHE A 1 185 ? 7.453 2.781 -17.818 1.00 97.38 185 PHE A O 1
ATOM 1437 N N . GLN A 1 186 ? 6.733 4.652 -16.790 1.00 96.56 186 GLN A N 1
ATOM 1438 C CA . GLN A 1 186 ? 7.691 5.545 -17.423 1.00 96.56 186 GLN A CA 1
ATOM 1439 C C . GLN A 1 186 ? 8.661 6.137 -16.406 1.00 96.56 186 GLN A C 1
ATOM 1441 O O . GLN A 1 186 ? 8.235 6.642 -15.365 1.00 96.56 186 GLN A O 1
ATOM 1446 N N . SER A 1 187 ? 9.940 6.137 -16.765 1.00 95.38 187 SER A N 1
ATOM 1447 C CA . SER A 1 187 ? 11.026 6.809 -16.055 1.00 95.38 187 SER A CA 1
ATOM 1448 C C . SER A 1 187 ? 11.778 7.722 -17.014 1.00 95.38 187 SER A C 1
ATOM 1450 O O . SER A 1 187 ? 11.935 7.396 -18.189 1.00 95.38 187 SER A O 1
ATOM 1452 N N . THR A 1 188 ? 12.266 8.853 -16.518 1.00 94.81 188 THR A N 1
ATOM 1453 C CA . THR A 1 188 ? 13.062 9.795 -17.311 1.00 94.81 188 THR A CA 1
ATOM 1454 C C . THR A 1 188 ? 14.454 9.890 -16.708 1.00 94.81 188 THR A C 1
ATOM 1456 O O . THR A 1 188 ? 14.590 10.090 -15.504 1.00 94.81 188 THR A O 1
ATOM 1459 N N . LEU A 1 189 ? 15.475 9.724 -17.545 1.00 92.75 189 LEU A N 1
ATOM 1460 C CA . LEU A 1 189 ? 16.876 9.913 -17.189 1.00 92.75 189 LEU A CA 1
ATOM 1461 C C . LEU A 1 189 ? 17.388 11.179 -17.870 1.00 92.75 189 LEU A C 1
ATOM 1463 O O . LEU A 1 189 ? 17.434 11.237 -19.098 1.00 92.75 189 LEU A O 1
ATOM 1467 N N . GLU A 1 190 ? 17.766 12.182 -17.084 1.00 92.88 190 GLU A N 1
ATOM 1468 C CA . GLU A 1 190 ? 18.304 13.452 -17.597 1.00 92.88 190 GLU A CA 1
ATOM 1469 C C . GLU A 1 190 ? 19.778 13.329 -18.014 1.00 92.88 190 GLU A C 1
ATOM 1471 O O . GLU A 1 190 ? 20.219 13.985 -18.960 1.00 92.88 190 GLU A O 1
ATOM 1476 N N . ASN A 1 191 ? 20.505 12.411 -17.370 1.00 90.00 191 ASN A N 1
ATOM 1477 C CA . ASN A 1 191 ? 21.909 12.108 -17.624 1.00 90.00 191 ASN A CA 1
ATOM 1478 C C . ASN A 1 191 ? 22.095 10.658 -18.086 1.00 90.00 191 ASN A C 1
ATOM 1480 O O . ASN A 1 191 ? 21.257 9.788 -17.837 1.00 90.00 191 ASN A O 1
ATOM 1484 N N . ASP A 1 192 ? 23.220 10.407 -18.754 1.00 91.00 192 ASP A N 1
ATOM 1485 C CA . ASP A 1 192 ? 23.691 9.052 -19.023 1.00 91.00 192 ASP A CA 1
ATOM 1486 C C . ASP A 1 192 ? 24.075 8.374 -17.703 1.00 91.00 192 ASP A C 1
ATOM 1488 O O . ASP A 1 192 ? 24.816 8.929 -16.896 1.00 91.00 192 ASP A O 1
ATOM 1492 N N . VAL A 1 193 ? 23.589 7.155 -17.497 1.00 87.75 193 VAL A N 1
ATOM 1493 C CA . VAL A 1 193 ? 23.777 6.396 -16.264 1.00 87.75 193 VAL A CA 1
ATOM 1494 C C . VAL A 1 193 ? 24.880 5.366 -16.450 1.00 87.75 193 VAL A C 1
ATOM 1496 O O . VAL A 1 193 ? 24.802 4.471 -17.301 1.00 87.75 193 VAL A O 1
ATOM 1499 N N . TYR A 1 194 ? 25.881 5.464 -15.583 1.00 86.19 194 TYR A N 1
ATOM 1500 C CA . TYR A 1 194 ? 27.026 4.567 -15.497 1.00 86.19 194 TYR A CA 1
ATOM 1501 C C . TYR A 1 194 ? 27.077 3.938 -14.097 1.00 86.19 194 TYR A C 1
ATOM 1503 O O . TYR A 1 194 ? 26.673 4.580 -13.124 1.00 86.19 194 TYR A O 1
ATOM 1511 N N . PRO A 1 195 ? 27.574 2.700 -13.951 1.00 79.62 195 PRO A N 1
ATOM 1512 C CA . PRO A 1 195 ? 27.827 2.128 -12.642 1.00 79.62 195 PRO A CA 1
ATOM 1513 C C . PRO A 1 195 ? 29.057 2.812 -12.039 1.00 79.62 195 PRO A C 1
ATOM 1515 O O . PRO A 1 195 ? 30.062 3.007 -12.729 1.00 79.62 195 PRO A O 1
ATOM 1518 N N . TYR A 1 196 ? 28.967 3.174 -10.762 1.00 75.50 196 TYR A N 1
ATOM 1519 C CA . TYR A 1 196 ? 30.065 3.771 -10.009 1.00 75.50 196 TYR A CA 1
ATOM 1520 C C . TYR A 1 196 ? 30.809 2.687 -9.228 1.00 75.50 196 TYR A C 1
ATOM 1522 O O . TYR A 1 196 ? 30.201 1.944 -8.455 1.00 75.50 196 TYR A O 1
ATOM 1530 N N . ASN A 1 197 ? 32.120 2.595 -9.432 1.00 75.06 197 ASN A N 1
ATOM 1531 C CA . ASN A 1 197 ? 32.969 1.623 -8.761 1.00 75.06 197 ASN A CA 1
ATOM 1532 C C . ASN A 1 197 ? 33.562 2.224 -7.472 1.00 75.06 197 ASN A C 1
ATOM 1534 O O . ASN A 1 197 ? 33.878 3.416 -7.434 1.00 75.06 197 ASN A O 1
ATOM 1538 N N . PRO A 1 198 ? 33.797 1.418 -6.418 1.00 70.75 198 PRO A N 1
ATOM 1539 C CA . PRO A 1 198 ? 34.395 1.906 -5.169 1.00 70.75 198 PRO A CA 1
ATOM 1540 C C . PRO A 1 198 ? 35.795 2.525 -5.312 1.00 70.75 198 PRO A C 1
ATOM 1542 O O . PRO A 1 198 ? 36.238 3.233 -4.413 1.00 70.75 198 PRO A O 1
ATOM 1545 N N . ASP A 1 199 ? 36.493 2.259 -6.419 1.00 75.81 199 ASP A N 1
ATOM 1546 C CA . ASP A 1 199 ? 37.801 2.837 -6.750 1.00 75.81 199 ASP A CA 1
ATOM 1547 C C . ASP A 1 199 ? 37.716 4.254 -7.357 1.00 75.81 199 ASP A C 1
ATOM 1549 O O . ASP A 1 199 ? 38.740 4.837 -7.715 1.00 75.81 199 ASP A O 1
ATOM 1553 N N . GLY A 1 200 ? 36.508 4.820 -7.461 1.00 74.31 200 GLY A N 1
ATOM 1554 C CA . GLY A 1 200 ? 36.260 6.150 -8.016 1.00 74.31 200 GLY A CA 1
ATOM 1555 C C . GLY A 1 200 ? 36.108 6.182 -9.536 1.00 74.31 200 GLY A C 1
ATOM 1556 O O . GLY A 1 200 ? 35.988 7.266 -10.109 1.00 74.31 200 GLY A O 1
ATOM 1557 N N . THR A 1 201 ? 36.113 5.025 -10.203 1.00 79.94 201 THR A N 1
ATOM 1558 C CA . THR A 1 201 ? 35.931 4.927 -11.655 1.00 79.94 201 THR A CA 1
ATOM 1559 C C . THR A 1 201 ? 34.476 4.664 -12.044 1.00 79.94 201 THR A C 1
ATOM 1561 O O . THR A 1 201 ? 33.666 4.185 -11.250 1.00 79.94 201 THR A O 1
ATOM 1564 N N . TYR A 1 202 ? 34.146 4.956 -13.301 1.00 79.00 202 TYR A N 1
ATOM 1565 C CA . TYR A 1 202 ? 32.861 4.601 -13.900 1.00 79.00 202 TYR A CA 1
ATOM 1566 C C . TYR A 1 202 ? 33.024 3.396 -14.824 1.00 79.00 202 TYR A C 1
ATOM 1568 O O . TYR A 1 202 ? 33.993 3.306 -15.583 1.00 79.00 202 TYR A O 1
ATOM 1576 N N . GLY A 1 203 ? 32.066 2.470 -14.776 1.00 80.38 203 GLY A N 1
ATOM 1577 C CA . GLY A 1 203 ? 32.001 1.364 -15.729 1.00 80.38 203 GLY A CA 1
ATOM 1578 C C . GLY A 1 203 ? 31.393 1.772 -17.075 1.00 80.38 203 GLY A C 1
ATOM 1579 O O . GLY A 1 203 ? 31.335 2.943 -17.442 1.00 80.38 203 GLY A O 1
ATOM 1580 N N . LYS A 1 204 ? 30.932 0.781 -17.845 1.00 87.12 204 LYS A N 1
ATOM 1581 C CA . LYS A 1 204 ? 30.300 1.018 -19.154 1.00 87.12 204 LYS A CA 1
ATOM 1582 C C . LYS A 1 204 ? 28.913 1.645 -18.999 1.00 87.12 204 LYS A C 1
ATOM 1584 O O . LYS A 1 204 ? 28.238 1.402 -18.005 1.00 87.12 204 LYS A O 1
ATOM 1589 N N . LEU A 1 205 ? 28.486 2.395 -20.016 1.00 89.25 205 LEU A N 1
ATOM 1590 C CA . LEU A 1 205 ? 27.141 2.966 -20.098 1.00 89.25 205 LEU A CA 1
ATOM 1591 C C . LEU A 1 205 ? 26.079 1.878 -19.884 1.00 89.25 205 LEU A C 1
ATOM 1593 O O . LEU A 1 205 ? 26.076 0.876 -20.601 1.00 89.25 205 LEU A O 1
ATOM 1597 N N . LEU A 1 206 ? 25.178 2.096 -18.925 1.00 88.88 206 LEU A N 1
ATOM 1598 C CA . LEU A 1 206 ? 24.042 1.208 -18.669 1.00 88.88 206 LEU A CA 1
ATOM 1599 C C . LEU A 1 206 ? 22.787 1.711 -19.369 1.00 88.88 206 LEU A C 1
ATOM 1601 O O . LEU A 1 206 ? 22.144 0.966 -20.103 1.00 88.88 206 LEU A O 1
ATOM 1605 N N . PHE A 1 207 ? 22.468 2.988 -19.171 1.00 92.19 207 PHE A N 1
ATOM 1606 C CA . PHE A 1 207 ? 21.310 3.629 -19.776 1.00 92.19 207 PHE A CA 1
ATOM 1607 C C . PHE A 1 207 ? 21.713 5.014 -20.265 1.00 92.19 207 PHE A C 1
ATOM 1609 O O . PHE A 1 207 ? 22.180 5.833 -19.484 1.00 92.19 207 PHE A O 1
ATOM 1616 N N . ALA A 1 208 ? 21.528 5.293 -21.552 1.00 94.56 208 ALA A N 1
ATOM 1617 C CA . ALA A 1 208 ? 21.668 6.655 -22.062 1.00 94.56 208 ALA A CA 1
ATOM 1618 C C . ALA A 1 208 ? 20.554 7.549 -21.497 1.00 94.56 208 ALA A C 1
ATOM 1620 O O . ALA A 1 208 ? 19.450 7.060 -21.240 1.00 94.56 208 ALA A O 1
ATOM 1621 N N . LYS A 1 209 ? 20.780 8.858 -21.390 1.00 95.31 209 LYS A N 1
ATOM 1622 C CA . LYS A 1 209 ? 19.717 9.826 -21.088 1.00 95.31 209 LYS A CA 1
ATOM 1623 C C . LYS A 1 209 ? 18.527 9.622 -22.024 1.00 95.31 209 LYS A C 1
ATOM 1625 O O . LYS A 1 209 ? 18.714 9.280 -23.194 1.00 95.31 209 LYS A O 1
ATOM 1630 N N . GLY A 1 210 ? 17.305 9.791 -21.546 1.00 96.75 210 GLY A N 1
ATOM 1631 C CA . GLY A 1 210 ? 16.113 9.507 -22.339 1.00 96.75 210 GLY A CA 1
ATOM 1632 C C . GLY A 1 210 ? 14.884 9.195 -21.504 1.00 96.75 210 GLY A C 1
ATOM 1633 O O . GLY A 1 210 ? 14.940 9.055 -20.282 1.00 96.75 210 GLY A O 1
ATOM 1634 N N . VAL A 1 211 ? 13.767 9.048 -22.203 1.00 97.25 211 VAL A N 1
ATOM 1635 C CA . VAL A 1 211 ? 12.504 8.587 -21.639 1.00 97.25 211 VAL A CA 1
ATOM 1636 C C . VAL A 1 211 ? 12.392 7.086 -21.853 1.00 97.25 211 VAL A C 1
ATOM 1638 O O . VAL A 1 211 ? 12.421 6.604 -22.984 1.00 97.25 211 VAL A O 1
ATOM 1641 N N . TYR A 1 212 ? 12.242 6.347 -20.764 1.00 97.75 212 TYR A N 1
ATOM 1642 C CA . TYR A 1 212 ? 12.122 4.899 -20.764 1.00 97.75 212 TYR A CA 1
ATOM 1643 C C . TYR A 1 212 ? 10.695 4.497 -20.440 1.00 97.75 212 TYR A C 1
ATOM 1645 O O . TYR A 1 212 ? 10.165 4.881 -19.401 1.00 97.75 212 TYR A O 1
ATOM 1653 N N . THR A 1 213 ? 10.094 3.684 -21.302 1.00 98.06 213 THR A N 1
ATOM 1654 C CA . THR A 1 213 ? 8.820 3.017 -21.025 1.00 98.06 213 THR A CA 1
ATOM 1655 C C . THR A 1 213 ? 9.096 1.547 -20.785 1.00 98.06 213 THR A C 1
ATOM 1657 O O . THR A 1 213 ? 9.491 0.826 -21.701 1.00 98.06 213 THR A O 1
ATOM 1660 N N . VAL A 1 214 ? 8.896 1.106 -19.549 1.00 98.38 214 VAL A N 1
ATOM 1661 C CA . VAL A 1 214 ? 9.003 -0.296 -19.163 1.00 98.38 214 VAL A CA 1
ATOM 1662 C C . VAL A 1 214 ? 7.658 -0.973 -19.380 1.00 98.38 214 VAL A C 1
ATOM 1664 O O . VAL A 1 214 ? 6.614 -0.419 -19.051 1.00 98.38 214 VAL A O 1
ATOM 1667 N N . THR A 1 215 ? 7.693 -2.177 -19.938 1.00 98.50 215 THR A N 1
ATOM 1668 C CA . THR A 1 215 ? 6.570 -3.110 -20.027 1.00 98.50 215 THR A CA 1
ATOM 1669 C C . THR A 1 215 ? 6.857 -4.298 -19.116 1.00 98.50 215 THR A C 1
ATOM 1671 O O . THR A 1 215 ? 7.817 -5.037 -19.352 1.00 98.50 215 THR A O 1
ATOM 1674 N N . LEU A 1 216 ? 6.015 -4.479 -18.104 1.00 98.50 216 LEU A N 1
ATOM 1675 C CA . LEU A 1 216 ? 5.982 -5.613 -17.189 1.00 98.50 216 LEU A CA 1
ATOM 1676 C C . LEU A 1 216 ? 4.868 -6.572 -17.617 1.00 98.50 216 LEU A C 1
ATOM 1678 O O . LEU A 1 216 ? 3.698 -6.194 -17.679 1.00 98.50 216 LEU A O 1
ATOM 1682 N N . ASP A 1 217 ? 5.236 -7.814 -17.911 1.00 98.12 217 ASP A N 1
ATOM 1683 C CA . ASP A 1 217 ? 4.290 -8.902 -18.146 1.00 98.12 217 ASP A CA 1
ATOM 1684 C C . ASP A 1 217 ? 3.797 -9.459 -16.804 1.00 98.12 217 ASP A C 1
ATOM 1686 O O . ASP A 1 217 ? 4.599 -9.911 -15.987 1.00 98.12 217 ASP A O 1
ATOM 1690 N N . VAL A 1 218 ? 2.485 -9.413 -16.566 1.00 96.31 218 VAL A N 1
ATOM 1691 C CA . VAL A 1 218 ? 1.899 -9.735 -15.252 1.00 96.31 218 VAL A CA 1
ATOM 1692 C C . VAL A 1 218 ? 2.045 -11.220 -14.916 1.00 96.31 218 VAL A C 1
ATOM 1694 O O . VAL A 1 218 ? 2.333 -11.572 -13.775 1.00 96.31 218 VAL A O 1
ATOM 1697 N N . ALA A 1 219 ? 1.911 -12.100 -15.910 1.00 95.12 219 ALA A N 1
ATOM 1698 C CA . ALA A 1 219 ? 1.964 -13.544 -15.694 1.00 95.12 219 ALA A CA 1
ATOM 1699 C C . ALA A 1 219 ? 3.382 -14.027 -15.352 1.00 95.12 219 ALA A C 1
ATOM 1701 O O . ALA A 1 219 ? 3.573 -14.852 -14.458 1.00 95.12 219 ALA A O 1
ATOM 1702 N N . THR A 1 220 ? 4.385 -13.519 -16.069 1.00 96.31 220 THR A N 1
ATOM 1703 C CA . THR A 1 220 ? 5.777 -13.976 -15.944 1.00 96.31 220 THR A CA 1
ATOM 1704 C C . THR A 1 220 ? 6.622 -13.108 -15.019 1.00 96.31 220 THR A C 1
ATOM 1706 O O . THR A 1 220 ? 7.670 -13.552 -14.554 1.00 96.31 220 THR A O 1
ATOM 1709 N N . GLY A 1 221 ? 6.210 -11.866 -14.764 1.00 95.50 221 GLY A N 1
ATOM 1710 C CA . GLY A 1 221 ? 7.022 -10.872 -14.069 1.00 95.50 221 GLY A CA 1
ATOM 1711 C C . GLY A 1 221 ? 8.181 -10.314 -14.900 1.00 95.50 221 GLY A C 1
ATOM 1712 O O . GLY A 1 221 ? 9.007 -9.561 -14.382 1.00 95.50 221 GLY A O 1
ATOM 1713 N N . LYS A 1 222 ? 8.286 -10.687 -16.182 1.00 97.44 222 LYS A N 1
ATOM 1714 C CA . LYS A 1 222 ? 9.372 -10.241 -17.054 1.00 97.44 222 LYS A CA 1
ATOM 1715 C C . LYS A 1 222 ? 9.189 -8.769 -17.408 1.00 97.44 222 LYS A C 1
ATOM 1717 O O . LYS A 1 222 ? 8.121 -8.359 -17.858 1.00 97.44 222 LYS A O 1
ATOM 1722 N N . GLN A 1 223 ? 10.269 -8.004 -17.285 1.00 98.00 223 GLN A N 1
ATOM 1723 C CA . GLN A 1 223 ? 10.312 -6.603 -17.687 1.00 98.00 223 GLN A CA 1
ATOM 1724 C C . GLN A 1 223 ? 11.158 -6.412 -18.946 1.00 98.00 223 GLN A C 1
ATOM 1726 O O . GLN A 1 223 ? 12.203 -7.039 -19.126 1.00 98.00 223 GLN A O 1
ATOM 1731 N N . THR A 1 224 ? 10.694 -5.531 -19.823 1.00 97.94 224 THR A N 1
ATOM 1732 C CA . THR A 1 224 ? 11.403 -5.051 -21.020 1.00 97.94 224 THR A CA 1
ATOM 1733 C C . THR A 1 224 ? 11.181 -3.552 -21.147 1.00 97.94 224 THR A C 1
ATOM 1735 O O . THR A 1 224 ? 10.249 -3.037 -20.539 1.00 97.94 224 THR A O 1
ATOM 1738 N N . TYR A 1 225 ? 11.996 -2.832 -21.914 1.00 98.06 225 TYR A N 1
ATOM 1739 C CA . TYR A 1 225 ? 11.821 -1.389 -22.067 1.00 98.06 225 TYR A CA 1
ATOM 1740 C C . TYR A 1 225 ? 12.069 -0.907 -23.493 1.00 98.06 225 TYR A C 1
ATOM 1742 O O . TYR A 1 225 ? 12.815 -1.518 -24.257 1.00 98.06 225 TYR A O 1
ATOM 1750 N N . THR A 1 226 ? 11.473 0.236 -23.813 1.00 97.94 226 THR A N 1
ATOM 1751 C CA . THR A 1 226 ? 11.808 1.063 -24.977 1.00 97.94 226 THR A CA 1
ATOM 1752 C C . THR A 1 226 ? 12.359 2.403 -24.506 1.00 97.94 226 THR A C 1
ATOM 1754 O O . THR A 1 226 ? 11.919 2.915 -23.477 1.00 97.94 226 THR A O 1
ATOM 1757 N N . ARG A 1 227 ? 13.293 2.984 -25.263 1.00 97.38 227 ARG A N 1
ATOM 1758 C CA . ARG A 1 227 ? 13.866 4.314 -25.007 1.00 97.38 227 ARG A CA 1
ATOM 1759 C C . ARG A 1 227 ? 13.454 5.286 -26.114 1.00 97.38 227 ARG A C 1
ATOM 1761 O O . ARG A 1 227 ? 13.587 4.949 -27.288 1.00 97.38 227 ARG A O 1
ATOM 1768 N N . ALA A 1 228 ? 13.055 6.493 -25.734 1.00 96.88 228 ALA A N 1
ATOM 1769 C CA . ALA A 1 228 ? 12.953 7.666 -26.599 1.00 96.88 228 ALA A CA 1
ATOM 1770 C C . ALA A 1 228 ? 13.936 8.758 -26.138 1.00 96.88 228 ALA A C 1
ATOM 1772 O O . ALA A 1 228 ? 14.333 8.791 -24.971 1.00 96.88 228 ALA A O 1
ATOM 1773 N N . ASP A 1 229 ? 14.349 9.641 -27.047 1.00 94.88 229 ASP A N 1
ATOM 1774 C CA . ASP A 1 229 ? 15.184 10.795 -26.698 1.00 94.88 229 ASP A CA 1
ATOM 1775 C C . ASP A 1 229 ? 14.404 11.816 -25.855 1.00 94.88 229 ASP A C 1
ATOM 1777 O O . ASP A 1 229 ? 13.175 11.891 -25.927 1.00 94.88 229 ASP A O 1
ATOM 1781 N N . LEU A 1 230 ? 15.123 12.597 -25.043 1.00 89.12 230 LEU A N 1
ATOM 1782 C CA . LEU A 1 230 ? 14.543 13.758 -24.365 1.00 89.12 230 LEU A CA 1
ATOM 1783 C C . LEU A 1 230 ? 14.216 14.811 -25.428 1.00 89.12 230 LEU A C 1
ATOM 1785 O O . LEU A 1 230 ? 15.105 15.213 -26.181 1.00 89.12 230 LEU A O 1
ATOM 1789 N N . THR A 1 231 ? 12.951 15.212 -25.499 1.00 75.06 231 THR A N 1
ATOM 1790 C CA . THR A 1 231 ? 12.492 16.353 -26.304 1.00 75.06 231 THR A CA 1
ATOM 1791 C C . THR A 1 231 ? 12.864 17.673 -25.661 1.00 75.06 231 THR A C 1
ATOM 1793 O O . THR A 1 231 ? 12.704 17.754 -24.421 1.00 75.06 231 THR A O 1
#

Solvent-accessible surface area (backbone atoms only — not comparable to full-atom values): 13500 Å² total; per-residue (Å²): 109,68,52,58,51,48,48,72,73,52,74,65,86,80,91,80,56,63,81,80,80,40,78,50,54,87,66,46,53,79,92,45,44,69,44,51,32,48,32,39,65,71,62,40,45,81,51,78,55,94,57,27,58,57,77,84,54,88,81,52,72,66,58,51,52,54,32,52,52,41,46,51,54,62,57,37,64,96,53,82,70,94,61,81,70,90,80,65,66,48,63,60,52,48,50,52,45,53,60,58,70,42,65,98,24,68,67,45,66,29,71,26,51,62,17,39,38,37,36,27,45,54,94,68,94,56,102,69,66,52,51,41,24,36,37,41,36,30,41,71,86,52,53,73,48,76,41,73,51,85,54,65,28,76,43,95,47,101,71,58,75,67,86,71,22,43,10,27,33,62,69,80,48,58,43,45,37,76,72,28,54,32,41,36,37,28,30,71,37,92,55,66,26,45,51,73,43,98,88,77,46,70,57,67,80,74,42,73,44,17,37,32,42,35,42,33,34,63,89,79,66,51,73,48,72,50,80,44,75,76,129

pLDDT: mean 85.17, std 13.2, range [43.53, 98.5]

Radius of gyration: 25.8 Å; Cα contacts (8 Å, |Δi|>4): 408; chains: 1; bounding box: 64×36×65 Å

Secondary structure (DSSP, 8-state):
-HHHHHHHHH-------PPP--TTGGGS-HHHHHHHHHHHHTTS---SBTTB--TTS---HHHHHHHHHHHHHHHHTTS--SS--TT---HHHHHHHHHHHSTT-EEEEEEETTEEEEEEE----STTS---EEEEEE-TT--EEEEE-SSEE----SS-SGGGTSEEPPP-EEEE-TTSSEEEEEEEESS-B-PBPTTS-B-S-SB-SEEEEEEEETTT--EEEEEE---